Protein AF-A0A4T0VAU0-F1 (afdb_monomer)

Secondary structure (DSSP, 8-state):
---PPPPP--PPP-PPP--SPPP------SHHHHHHHHHHHHTS---SEEEEEEESSSS--EEEEEPPSSHHHHHHHHHHHHHHHHHTT--EEEEEEE--S-HHHHHHHHHHHHHHHHHHHHHT-EEEEEEEE-SSEEEESS-TT--TT-PPEE---TT-HHHHHHHHTTS---SSHHHHHHTTS--HHHHHHHHHHHHHHHHHHHHHHHHHHHHS---------------HHHHHHHHHHHTTSSPPPHHHHHHHHHHH-SSPPPPHHHHHHHH---HHHHHHHHHHHGGGS-GGGHHHHHHHHHHHHHHTT-HHHHHHHHHHHHTT-TT-HHHHHHHHHHHTT--GGGGGGGTT-

Sequence (357 aa):
MAITPGVPEQRPERVPPPAGRPPLRLTARSTEDLLALAPVLLGFWPERSVVMLTFGAPRPFHARLDLPSGGAEASAVGELLLEPARRHGVRGVVLLFYSDSSAAEAGAVEAAWAALRRGARRSGIDVLQALWADGRRYRRLDRVGQPQGEAPVEYDVSSHPFVVQALVEGRLPFRSRDEMVASLASDPAAVAAVAHALADALADALADALADALTDAPAAAVPRRVAVGPDLESVLAWVRRHQGCAPPGPAAVAELLVALGDPPLPPAEVLLGAAGGDAESERWTWAGVLPQVPEAYVPAVATLLGFSAWRAGDGAMAWAAVDRCRALAPDDPGAARLAALLEMAVPPGRCRDQEGR

pLDDT: mean 84.32, std 17.48, range [30.31, 98.25]

Solvent-accessible surface area (backbone atoms only — not comparable to full-atom values): 19725 Å² total; per-residue (Å²): 139,84,84,79,81,79,82,77,84,74,72,80,78,81,76,75,47,63,68,87,72,75,83,88,85,83,82,71,88,52,72,63,42,51,64,31,43,51,26,48,67,63,27,19,45,77,63,52,20,37,37,39,44,46,34,80,24,97,74,59,60,72,49,74,45,70,55,30,96,42,63,72,49,8,43,50,56,25,48,61,59,45,51,34,36,57,75,56,52,36,44,32,33,36,39,40,34,24,36,65,90,47,72,67,44,50,52,20,52,50,34,32,49,54,30,35,54,52,51,29,59,76,67,68,29,42,74,77,44,33,36,39,32,58,86,46,34,34,44,72,70,66,65,81,87,64,68,97,73,74,73,62,45,79,55,81,45,78,82,32,68,65,35,45,52,24,47,78,66,56,45,39,75,30,74,29,64,66,54,50,48,55,59,55,43,73,38,69,69,47,20,53,48,16,53,53,37,31,53,52,52,51,50,50,53,49,52,52,54,49,51,54,57,70,73,55,80,82,93,85,71,79,82,60,81,80,74,47,59,50,40,60,67,54,40,39,51,51,48,58,70,43,46,53,40,66,65,69,52,42,61,57,49,16,55,44,51,62,23,46,40,56,75,84,72,74,61,49,70,59,54,54,61,71,44,68,65,58,36,58,20,44,21,52,37,31,51,46,45,42,16,31,47,53,76,92,48,36,45,65,41,20,34,44,23,16,57,20,18,42,57,51,61,34,58,63,58,17,50,46,19,33,52,60,14,35,74,79,37,74,80,40,66,63,37,53,52,51,49,55,37,59,64,51,62,57,56,67,95,50,60,79,68,61,80,78,114

Mean predicted aligned error: 8.78 Å

Radius of gyration: 24.14 Å; Cα contacts (8 Å, |Δi|>4): 515; chains: 1; bounding box: 57×75×73 Å

Nearest PDB structures (foldseek):
  2dba-assembly1_A  TM=3.938E-01  e=5.330E-01  Homo sapiens
  8j8p-assembly1_C  TM=7.416E-01  e=9.710E+00  Saccharomyces eubayanus

Structure (mmCIF, N/CA/C/O backbone):
data_AF-A0A4T0VAU0-F1
#
_entry.id   AF-A0A4T0VAU0-F1
#
loop_
_atom_site.group_PDB
_atom_site.id
_atom_site.type_symbol
_atom_site.label_atom_id
_atom_site.label_alt_id
_atom_site.label_comp_id
_atom_site.label_asym_id
_atom_site.label_entity_id
_atom_site.label_seq_id
_atom_site.pdbx_PDB_ins_code
_atom_site.Cartn_x
_atom_site.Cartn_y
_atom_site.Cartn_z
_atom_site.occupancy
_atom_site.B_iso_or_equiv
_atom_site.auth_seq_id
_atom_site.auth_comp_id
_atom_site.auth_asym_id
_atom_site.auth_atom_id
_atom_site.pdbx_PDB_model_num
ATOM 1 N N . MET A 1 1 ? 16.902 49.461 1.604 1.00 39.91 1 MET A N 1
ATOM 2 C CA . MET A 1 1 ? 16.319 48.332 0.853 1.00 39.91 1 MET A CA 1
ATOM 3 C C . MET A 1 1 ? 17.339 47.203 0.914 1.00 39.91 1 MET A C 1
ATOM 5 O O . MET A 1 1 ? 18.308 47.236 0.172 1.00 39.91 1 MET A O 1
ATOM 9 N N . ALA A 1 2 ? 17.238 46.339 1.926 1.00 34.16 2 ALA A N 1
ATOM 10 C CA . ALA A 1 2 ? 18.218 45.284 2.188 1.00 34.16 2 ALA A CA 1
ATOM 11 C C . ALA A 1 2 ? 17.743 43.986 1.526 1.00 34.16 2 ALA A C 1
ATOM 13 O O . ALA A 1 2 ? 16.601 43.580 1.727 1.00 34.16 2 ALA A O 1
ATOM 14 N N . ILE A 1 3 ? 18.604 43.390 0.704 1.00 34.81 3 ILE A N 1
ATOM 15 C CA . ILE A 1 3 ? 18.365 42.130 0.000 1.00 34.81 3 ILE A CA 1
ATOM 16 C C . ILE A 1 3 ? 18.781 41.003 0.947 1.00 34.81 3 ILE A C 1
ATOM 18 O O . ILE A 1 3 ? 19.958 40.873 1.278 1.00 34.81 3 ILE A O 1
ATOM 22 N N . THR A 1 4 ? 17.813 40.220 1.414 1.00 34.47 4 THR A N 1
ATOM 23 C CA . THR A 1 4 ? 18.048 39.004 2.202 1.00 34.47 4 THR A CA 1
ATOM 24 C C . THR A 1 4 ? 18.576 37.901 1.275 1.00 34.47 4 THR A C 1
ATOM 26 O O . THR A 1 4 ? 17.947 37.655 0.243 1.00 34.47 4 THR A O 1
ATOM 29 N N . PRO A 1 5 ? 19.697 37.224 1.584 1.00 36.72 5 PRO A N 1
ATOM 30 C CA . PRO A 1 5 ? 20.158 36.094 0.787 1.00 36.72 5 PRO A CA 1
ATOM 31 C C . PRO A 1 5 ? 19.256 34.877 1.037 1.00 36.72 5 PRO A C 1
ATOM 33 O O . PRO A 1 5 ? 18.880 34.591 2.174 1.00 36.72 5 PRO A O 1
ATOM 36 N N . GLY A 1 6 ? 18.879 34.201 -0.050 1.00 31.52 6 GLY A N 1
ATOM 37 C CA . GLY A 1 6 ? 17.994 33.040 -0.042 1.00 31.52 6 GLY A CA 1
ATOM 38 C C . GLY A 1 6 ? 18.565 31.871 0.757 1.00 31.52 6 GLY A C 1
ATOM 39 O O . GLY A 1 6 ? 19.760 31.582 0.705 1.00 31.52 6 GLY A O 1
ATOM 40 N N . VAL A 1 7 ? 17.682 31.201 1.495 1.00 33.59 7 VAL A N 1
ATOM 41 C CA . VAL A 1 7 ? 17.955 29.917 2.144 1.00 33.59 7 VAL A CA 1
ATOM 42 C C . VAL A 1 7 ? 18.247 28.892 1.040 1.00 33.59 7 VAL A C 1
ATOM 44 O O . VAL A 1 7 ? 17.434 28.776 0.122 1.00 33.59 7 VAL A O 1
ATOM 47 N N . PRO A 1 8 ? 19.377 28.167 1.075 1.00 32.16 8 PRO A N 1
ATOM 48 C CA . PRO A 1 8 ? 19.638 27.120 0.097 1.00 32.16 8 PRO A CA 1
ATOM 49 C C . PRO A 1 8 ? 18.600 26.004 0.264 1.00 32.16 8 PRO A C 1
ATOM 51 O O . PRO A 1 8 ? 18.427 25.483 1.367 1.00 32.16 8 PRO A O 1
ATOM 54 N N . GLU A 1 9 ? 17.913 25.644 -0.824 1.00 33.62 9 GLU A N 1
ATOM 55 C CA . GLU A 1 9 ? 17.084 24.438 -0.892 1.00 33.62 9 GLU A CA 1
ATOM 56 C C . GLU A 1 9 ? 17.955 23.231 -0.528 1.00 33.62 9 GLU A C 1
ATOM 58 O O . GLU A 1 9 ? 18.828 22.802 -1.289 1.00 33.62 9 GLU A O 1
ATOM 63 N N . GLN A 1 10 ? 17.755 22.701 0.678 1.00 31.88 10 GLN A N 1
ATOM 64 C CA . GLN A 1 10 ? 18.377 21.456 1.091 1.00 31.88 10 GLN A CA 1
ATOM 65 C C . GLN A 1 10 ? 17.749 20.330 0.276 1.00 31.88 10 GLN A C 1
ATOM 67 O O . GLN A 1 10 ? 16.605 19.932 0.492 1.00 31.88 10 GLN A O 1
ATOM 72 N N . ARG A 1 11 ? 18.517 19.828 -0.690 1.00 30.31 11 ARG A N 1
ATOM 73 C CA . ARG A 1 11 ? 18.244 18.568 -1.377 1.00 30.31 11 ARG A CA 1
ATOM 74 C C . ARG A 1 11 ? 18.082 17.484 -0.297 1.00 30.31 11 ARG A C 1
ATOM 76 O O . ARG A 1 11 ? 18.987 17.378 0.533 1.00 30.31 11 ARG A O 1
ATOM 83 N N . PRO A 1 12 ? 16.978 16.714 -0.265 1.00 35.66 12 PRO A N 1
ATOM 84 C CA . PRO A 1 12 ? 16.748 15.742 0.796 1.00 35.66 12 PRO A CA 1
ATOM 85 C C . PRO A 1 12 ? 17.930 14.773 0.883 1.00 35.66 12 PRO A C 1
ATOM 87 O O . PRO A 1 12 ? 18.367 14.199 -0.120 1.00 35.66 12 PRO A O 1
ATOM 90 N N . GLU A 1 13 ? 18.483 14.662 2.088 1.00 33.97 13 GLU A N 1
ATOM 91 C CA . GLU A 1 13 ? 19.593 13.776 2.411 1.00 33.97 13 GLU A CA 1
ATOM 92 C C . GLU A 1 13 ? 19.177 12.333 2.090 1.00 33.97 13 GLU A C 1
ATOM 94 O O . GLU A 1 13 ? 18.093 11.878 2.463 1.00 33.97 13 GLU A O 1
ATOM 99 N N . ARG A 1 14 ? 19.998 11.633 1.299 1.00 42.16 14 ARG A N 1
ATOM 100 C CA . ARG A 1 14 ? 19.672 10.299 0.783 1.00 42.16 14 ARG A CA 1
ATOM 101 C C . ARG A 1 14 ? 19.641 9.303 1.939 1.00 42.16 14 ARG A C 1
ATOM 103 O O . ARG A 1 14 ? 20.691 8.912 2.441 1.00 42.16 14 ARG A O 1
ATOM 110 N N . VAL A 1 15 ? 18.439 8.873 2.318 1.00 47.91 15 VAL A N 1
ATOM 111 C CA . VAL A 1 15 ? 18.236 7.786 3.280 1.00 47.91 15 VAL A CA 1
ATOM 112 C C . VAL A 1 15 ? 18.828 6.502 2.684 1.00 47.91 15 VAL A C 1
ATOM 114 O O . VAL A 1 15 ? 18.442 6.120 1.573 1.00 47.91 15 VAL A O 1
ATOM 117 N N . PRO A 1 16 ? 19.790 5.848 3.358 1.00 42.44 16 PRO A N 1
ATOM 118 C CA . PRO A 1 16 ? 20.328 4.584 2.888 1.00 42.44 16 PRO A CA 1
ATOM 119 C C . PRO A 1 16 ? 19.232 3.504 2.920 1.00 42.44 16 PRO A C 1
ATOM 121 O O . PRO A 1 16 ? 18.357 3.527 3.789 1.00 42.44 16 PRO A O 1
ATOM 124 N N . PRO A 1 17 ? 19.269 2.551 1.982 1.00 48.94 17 PRO A N 1
ATOM 125 C CA . PRO A 1 17 ? 18.294 1.470 1.899 1.00 48.94 17 PRO A CA 1
ATOM 126 C C . PRO A 1 17 ? 18.299 0.599 3.166 1.00 48.94 17 PRO A C 1
ATOM 128 O O . PRO A 1 17 ? 19.341 0.414 3.806 1.00 48.94 17 PRO A O 1
ATOM 131 N N . PRO A 1 18 ? 17.148 0.013 3.525 1.00 55.88 18 PRO A N 1
ATOM 132 C CA . PRO A 1 18 ? 17.042 -0.856 4.684 1.00 55.88 18 PRO A CA 1
ATOM 133 C C . PRO A 1 18 ? 17.646 -2.239 4.413 1.00 55.88 18 PRO A C 1
ATOM 135 O O . PRO A 1 18 ? 17.016 -3.091 3.795 1.00 55.88 18 PRO A O 1
ATOM 138 N N . ALA A 1 19 ? 18.861 -2.495 4.900 1.00 49.62 19 ALA A N 1
ATOM 139 C CA . ALA A 1 19 ? 19.410 -3.849 4.922 1.00 49.62 19 ALA A CA 1
ATOM 140 C C . ALA A 1 19 ? 18.791 -4.662 6.076 1.00 49.62 19 ALA A C 1
ATOM 142 O O . ALA A 1 19 ? 18.905 -4.269 7.238 1.00 49.62 19 ALA A O 1
ATOM 143 N N . GLY A 1 20 ? 18.157 -5.797 5.751 1.00 55.47 20 GLY A N 1
ATOM 144 C CA . GLY A 1 20 ? 17.843 -6.901 6.670 1.00 55.47 20 GLY A CA 1
ATOM 145 C C . GLY A 1 20 ? 17.223 -6.505 8.012 1.00 55.47 20 GLY A C 1
ATOM 146 O O . GLY A 1 20 ? 17.730 -6.903 9.064 1.00 55.47 20 GLY A O 1
ATOM 147 N N . ARG A 1 21 ? 16.148 -5.709 8.005 1.00 62.16 21 ARG A N 1
ATOM 148 C CA . ARG A 1 21 ? 15.537 -5.265 9.259 1.00 62.16 21 ARG A CA 1
ATOM 149 C C . ARG A 1 21 ? 14.837 -6.416 9.971 1.00 62.16 21 ARG A C 1
ATOM 151 O O . ARG A 1 21 ? 14.106 -7.181 9.340 1.00 62.16 21 ARG A O 1
ATOM 158 N N . PRO A 1 22 ? 14.980 -6.525 11.303 1.00 62.66 22 PRO A N 1
ATOM 159 C CA . PRO A 1 22 ? 14.179 -7.471 12.051 1.00 62.66 22 PRO A CA 1
ATOM 160 C C . PRO A 1 22 ? 12.687 -7.152 11.854 1.00 62.66 22 PRO A C 1
ATOM 162 O O . PRO A 1 22 ? 12.311 -5.982 11.691 1.00 62.66 22 PRO A O 1
ATOM 165 N N . PRO A 1 23 ? 11.820 -8.180 11.872 1.00 67.06 23 PRO A N 1
ATOM 166 C CA . PRO A 1 23 ? 10.387 -7.978 11.760 1.00 67.06 23 PRO A CA 1
ATOM 167 C C . PRO A 1 23 ? 9.910 -7.063 12.886 1.00 67.06 23 PRO A C 1
ATOM 169 O O . PRO A 1 23 ? 10.221 -7.287 14.060 1.00 67.06 23 PRO A O 1
ATOM 172 N N . LEU A 1 24 ? 9.144 -6.040 12.516 1.00 75.31 24 LEU A N 1
ATOM 173 C CA . LEU A 1 24 ? 8.599 -5.065 13.447 1.00 75.31 24 LEU A CA 1
ATOM 174 C C . LEU A 1 24 ? 7.672 -5.772 14.449 1.00 75.31 24 LEU A C 1
ATOM 176 O O . LEU A 1 24 ? 6.636 -6.325 14.081 1.00 75.31 24 LEU A O 1
ATOM 180 N N . ARG A 1 25 ? 8.055 -5.765 15.729 1.00 82.25 25 ARG A N 1
ATOM 181 C CA . ARG A 1 25 ? 7.245 -6.299 16.831 1.00 82.25 25 ARG A CA 1
ATOM 182 C C . ARG A 1 25 ? 6.863 -5.169 17.772 1.00 82.25 25 ARG A C 1
ATOM 184 O O . ARG A 1 25 ? 7.690 -4.699 18.544 1.00 82.25 25 ARG A O 1
ATOM 191 N N . LEU A 1 26 ? 5.596 -4.777 17.724 1.00 87.00 26 LEU A N 1
ATOM 192 C CA . LEU A 1 26 ? 5.022 -3.741 18.580 1.00 87.00 26 LEU A CA 1
ATOM 193 C C . LEU A 1 26 ? 4.002 -4.370 19.529 1.00 87.00 26 LEU A C 1
ATOM 195 O O . LEU A 1 26 ? 3.272 -5.285 19.155 1.00 87.00 26 LEU A O 1
ATOM 199 N N . THR A 1 27 ? 3.972 -3.910 20.779 1.00 90.56 27 THR A N 1
ATOM 200 C CA . THR A 1 27 ? 3.012 -4.375 21.791 1.00 90.56 27 THR A CA 1
ATOM 201 C C . THR A 1 27 ? 2.247 -3.180 22.330 1.00 90.56 27 THR A C 1
ATOM 203 O O . THR A 1 27 ? 2.779 -2.444 23.154 1.00 90.56 27 THR A O 1
ATOM 206 N N . ALA A 1 28 ? 1.006 -3.009 21.880 1.00 91.69 28 ALA A N 1
ATOM 207 C CA . ALA A 1 28 ? 0.126 -1.960 22.377 1.00 91.69 28 ALA A CA 1
ATOM 208 C C . ALA A 1 28 ? -0.505 -2.351 23.723 1.00 91.69 28 ALA A C 1
ATOM 210 O O . ALA A 1 28 ? -0.990 -3.472 23.891 1.00 91.69 28 ALA A O 1
ATOM 211 N N . ARG A 1 29 ? -0.481 -1.427 24.685 1.00 92.69 29 ARG A N 1
ATOM 212 C CA . ARG A 1 29 ? -1.021 -1.563 26.047 1.00 92.69 29 ARG A CA 1
ATOM 213 C C . ARG A 1 29 ? -1.939 -0.401 26.440 1.00 92.69 29 ARG A C 1
ATOM 215 O O . ARG A 1 29 ? -2.653 -0.521 27.433 1.00 92.69 29 ARG A O 1
ATOM 222 N N . SER A 1 30 ? -1.929 0.693 25.685 1.00 93.75 30 SER A N 1
ATOM 223 C CA . SER A 1 30 ? -2.763 1.882 25.882 1.00 93.75 30 SER A CA 1
ATOM 224 C C . SER A 1 30 ? -3.546 2.261 24.616 1.00 93.75 30 SER A C 1
ATOM 226 O O . SER A 1 30 ? -3.363 1.680 23.544 1.00 93.75 30 SER A O 1
ATOM 228 N N . THR A 1 31 ? -4.436 3.248 24.740 1.00 94.44 31 THR A N 1
ATOM 229 C CA . THR A 1 31 ? -5.165 3.818 23.596 1.00 94.44 31 THR A CA 1
ATOM 230 C C . THR A 1 31 ? -4.206 4.564 22.666 1.00 94.44 31 THR A C 1
ATOM 232 O O . THR A 1 31 ? -4.285 4.442 21.447 1.00 94.44 31 THR A O 1
ATOM 235 N N . GLU A 1 32 ? -3.264 5.297 23.249 1.00 95.00 32 GLU A N 1
ATOM 236 C CA . GLU A 1 32 ? -2.228 6.059 22.565 1.00 95.00 32 GLU A CA 1
ATOM 237 C C . GLU A 1 32 ? -1.276 5.133 21.799 1.00 95.00 32 GLU A C 1
ATOM 239 O O . GLU A 1 32 ? -0.924 5.444 20.663 1.00 95.00 32 GLU A O 1
ATOM 244 N N . ASP A 1 33 ? -0.957 3.951 22.343 1.00 96.00 33 ASP A N 1
ATOM 245 C CA . ASP A 1 33 ? -0.192 2.927 21.626 1.00 96.00 33 ASP A CA 1
ATOM 246 C C . ASP A 1 33 ? -0.913 2.491 20.341 1.00 96.00 33 ASP A C 1
ATOM 248 O O . ASP A 1 33 ? -0.269 2.304 19.312 1.00 96.00 33 ASP A O 1
ATOM 252 N N . LEU A 1 34 ? -2.243 2.322 20.377 1.00 95.75 34 LEU A N 1
ATOM 253 C CA . LEU A 1 34 ? -3.040 1.939 19.202 1.00 95.75 34 LEU A CA 1
ATOM 254 C C . LEU A 1 34 ? -3.074 3.059 18.155 1.00 95.75 34 LEU A C 1
ATOM 256 O O . LEU A 1 34 ? -2.942 2.784 16.961 1.00 95.75 34 LEU A O 1
ATOM 260 N N . LEU A 1 35 ? -3.211 4.313 18.598 1.00 96.25 35 LEU A N 1
ATOM 261 C CA . LEU A 1 35 ? -3.167 5.489 17.724 1.00 96.25 35 LEU A CA 1
ATOM 262 C C . LEU A 1 35 ? -1.780 5.683 17.095 1.00 96.25 35 LEU A C 1
ATOM 264 O O . LEU A 1 35 ? -1.699 6.072 15.933 1.00 96.25 35 LEU A O 1
ATOM 268 N N . ALA A 1 36 ? -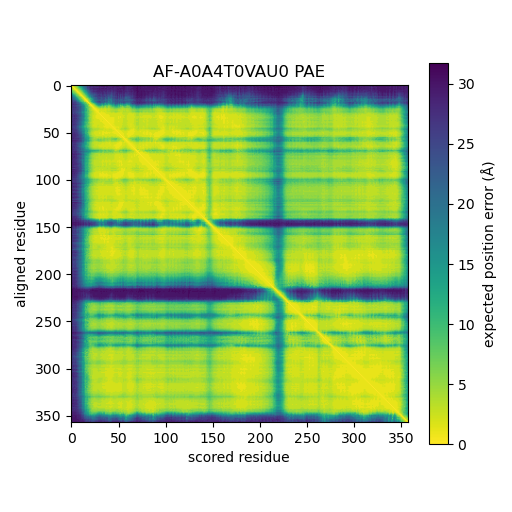0.707 5.378 17.830 1.00 96.00 36 ALA A N 1
ATOM 269 C CA . ALA A 1 36 ? 0.671 5.405 17.344 1.00 96.00 36 ALA A CA 1
ATOM 270 C C . ALA A 1 36 ? 1.001 4.219 16.423 1.00 96.00 36 ALA A C 1
ATOM 272 O O . ALA A 1 36 ? 1.827 4.341 15.523 1.00 96.00 36 ALA A O 1
ATOM 273 N N . LEU A 1 37 ? 0.365 3.066 16.637 1.00 94.81 37 LEU A N 1
ATOM 274 C CA . LEU A 1 37 ? 0.591 1.847 15.863 1.00 94.81 37 LEU A CA 1
ATOM 275 C C . LEU A 1 37 ? 0.082 1.973 14.420 1.00 94.81 37 LEU A C 1
ATOM 277 O O . LEU A 1 37 ? 0.737 1.489 13.500 1.00 94.81 37 LEU A O 1
ATOM 281 N N . ALA A 1 38 ? -1.061 2.630 14.210 1.00 93.88 38 ALA A N 1
ATOM 282 C CA . ALA A 1 38 ? -1.674 2.771 12.889 1.00 93.88 38 ALA A CA 1
ATOM 283 C C . ALA A 1 38 ? -0.756 3.403 11.824 1.00 93.88 38 ALA A C 1
ATOM 285 O O . ALA A 1 38 ? -0.548 2.751 10.800 1.00 93.88 38 ALA A O 1
ATOM 286 N N . PRO A 1 39 ? -0.164 4.601 12.023 1.00 94.44 39 PRO A N 1
ATOM 287 C CA . PRO A 1 39 ? 0.710 5.189 11.011 1.00 94.44 39 PRO A CA 1
ATOM 288 C C . PRO A 1 39 ? 1.947 4.329 10.748 1.00 94.44 39 PRO A C 1
ATOM 290 O O . PRO A 1 39 ? 2.357 4.167 9.604 1.00 94.44 39 PRO A O 1
ATOM 293 N N . VAL A 1 40 ? 2.503 3.702 11.789 1.00 93.44 40 VAL A N 1
ATOM 294 C CA . VAL A 1 40 ? 3.686 2.841 11.665 1.00 93.44 40 VAL A CA 1
ATOM 295 C C . VAL A 1 40 ? 3.408 1.599 10.814 1.00 93.44 40 VAL A C 1
ATOM 297 O O . VAL A 1 40 ? 4.265 1.193 10.035 1.00 93.44 40 VAL A O 1
ATOM 300 N N . LEU A 1 41 ? 2.223 0.996 10.943 1.00 90.88 41 LEU A N 1
ATOM 301 C CA . LEU A 1 41 ? 1.829 -0.159 10.131 1.00 90.88 41 LEU A CA 1
ATOM 302 C C . LEU A 1 41 ? 1.484 0.216 8.685 1.00 90.88 41 LEU A C 1
ATOM 304 O O . LEU A 1 41 ? 1.649 -0.615 7.797 1.00 90.88 41 LEU A O 1
ATOM 308 N N . LEU A 1 42 ? 0.980 1.431 8.456 1.00 91.69 42 LEU A N 1
ATOM 309 C CA . LEU A 1 42 ? 0.579 1.908 7.129 1.00 91.69 42 LEU A CA 1
ATOM 310 C C . LEU A 1 42 ? 1.728 2.542 6.337 1.00 91.69 42 LEU A C 1
ATOM 312 O O . LEU A 1 42 ? 1.659 2.591 5.115 1.00 91.69 42 LEU A O 1
ATOM 316 N N . GLY A 1 43 ? 2.756 3.048 7.020 1.00 92.62 43 GLY A N 1
ATOM 317 C CA . GLY A 1 43 ? 3.855 3.802 6.412 1.00 92.62 43 GLY A CA 1
ATOM 318 C C . GLY A 1 43 ? 3.532 5.269 6.104 1.00 92.62 43 GLY A C 1
ATOM 319 O O . GLY A 1 43 ? 4.361 5.971 5.524 1.00 92.62 43 GLY A O 1
ATOM 320 N N . PHE A 1 44 ? 2.358 5.749 6.520 1.00 94.94 44 PHE A N 1
ATOM 321 C CA . PHE A 1 44 ? 1.916 7.144 6.435 1.00 94.94 44 PHE A CA 1
ATOM 322 C C . PHE A 1 44 ? 0.861 7.450 7.497 1.00 94.94 44 PHE A C 1
ATOM 324 O O . PHE A 1 44 ? 0.294 6.539 8.106 1.00 94.94 44 PHE A O 1
ATOM 331 N N . TRP A 1 45 ? 0.544 8.729 7.699 1.00 94.69 45 TRP A N 1
ATOM 332 C CA . TRP A 1 45 ? -0.502 9.130 8.634 1.00 94.69 45 TRP A CA 1
ATOM 333 C C . TRP A 1 45 ? -1.895 8.926 8.021 1.00 94.69 45 TRP A C 1
ATOM 335 O O . TRP A 1 45 ? -2.171 9.450 6.940 1.00 94.69 45 TRP A O 1
ATOM 345 N N . PRO A 1 46 ? -2.775 8.129 8.657 1.00 94.44 46 PRO A N 1
ATOM 346 C CA . PRO A 1 46 ? -4.103 7.873 8.125 1.00 94.44 46 PRO A CA 1
ATOM 347 C C . PRO A 1 46 ? -4.989 9.114 8.232 1.00 94.44 46 PRO A C 1
ATOM 349 O O . PRO A 1 46 ? -5.142 9.709 9.295 1.00 94.44 46 PRO A O 1
ATOM 352 N N . GLU A 1 47 ? -5.644 9.437 7.124 1.00 93.19 47 GLU A N 1
ATOM 353 C CA . GLU A 1 47 ? -6.648 10.492 7.021 1.00 93.19 47 GLU A CA 1
ATOM 354 C C . GLU A 1 47 ? -7.914 9.910 6.387 1.00 93.19 47 GLU A C 1
ATOM 356 O O . GLU A 1 47 ? -7.835 8.929 5.632 1.00 93.19 47 GLU A O 1
ATOM 361 N N . ARG A 1 48 ? -9.077 10.472 6.748 1.00 94.81 48 ARG A N 1
ATOM 362 C CA . ARG A 1 48 ? -10.415 10.106 6.240 1.00 94.81 48 ARG A CA 1
ATOM 363 C C . ARG A 1 48 ? -10.603 8.599 6.020 1.00 94.81 48 ARG A C 1
ATOM 365 O O . ARG A 1 48 ? -10.974 8.148 4.938 1.00 94.81 48 ARG A O 1
ATOM 372 N N . SER A 1 49 ? -10.301 7.798 7.038 1.00 96.81 49 SER A N 1
ATOM 373 C CA . SER A 1 49 ? -10.249 6.340 6.902 1.00 96.81 49 SER A CA 1
ATOM 374 C C . SER A 1 49 ? -10.706 5.575 8.131 1.00 96.81 49 SER A C 1
ATOM 376 O O . SER A 1 49 ? -10.717 6.084 9.250 1.00 96.81 49 SER A O 1
ATOM 378 N N . VAL A 1 50 ? -11.057 4.312 7.909 1.00 97.56 50 VAL A N 1
ATOM 379 C CA . VAL A 1 50 ? -11.144 3.291 8.946 1.00 97.56 50 VAL A CA 1
ATOM 380 C C . VAL A 1 50 ? -9.936 2.364 8.842 1.00 97.56 50 VAL A C 1
ATOM 382 O O . VAL A 1 50 ? -9.666 1.782 7.792 1.00 97.56 50 VAL A O 1
ATOM 385 N N . VAL A 1 51 ? -9.209 2.215 9.945 1.00 97.88 51 VAL A N 1
ATOM 386 C CA . VAL A 1 51 ? -8.103 1.270 10.104 1.00 97.88 51 VAL A CA 1
ATOM 387 C C . VAL A 1 51 ? -8.559 0.146 11.028 1.00 97.88 51 VAL A C 1
ATOM 389 O O . VAL A 1 51 ? -8.999 0.387 12.152 1.00 97.88 51 VAL A O 1
ATOM 392 N N . MET A 1 52 ? -8.454 -1.091 10.554 1.00 97.69 52 MET A N 1
ATOM 393 C CA . MET A 1 52 ? -8.746 -2.300 11.311 1.00 97.69 52 MET A CA 1
ATOM 394 C C . MET A 1 52 ? -7.447 -3.018 11.665 1.00 97.69 52 MET A C 1
ATOM 396 O O . MET A 1 52 ? -6.709 -3.480 10.792 1.00 97.69 52 MET A O 1
ATOM 400 N N . LEU A 1 53 ? -7.208 -3.176 12.963 1.00 96.06 53 LEU A N 1
ATOM 401 C CA . LEU A 1 53 ? -6.126 -3.996 13.486 1.00 96.06 53 LEU A CA 1
ATOM 402 C C . LEU A 1 53 ? -6.692 -5.344 13.931 1.00 96.06 53 LEU A C 1
ATOM 404 O O . LEU A 1 53 ? -7.601 -5.367 14.759 1.00 96.06 53 LEU A O 1
ATOM 408 N N . THR A 1 54 ? -6.186 -6.459 13.395 1.00 95.12 54 THR A N 1
ATOM 409 C CA . THR A 1 54 ? -6.682 -7.798 13.746 1.00 95.12 54 THR A CA 1
ATOM 410 C C . THR A 1 54 ? -5.779 -8.501 14.753 1.00 95.12 54 THR A C 1
ATOM 412 O O . THR A 1 54 ? -4.557 -8.345 14.746 1.00 95.12 54 THR A O 1
ATOM 415 N N . PHE A 1 55 ? -6.394 -9.304 15.621 1.00 92.94 55 PHE A N 1
ATOM 416 C CA . PHE A 1 55 ? -5.727 -10.024 16.698 1.00 92.94 55 PHE A CA 1
ATOM 417 C C . PHE A 1 55 ? -6.271 -11.448 16.846 1.00 92.94 55 PHE A C 1
ATOM 419 O O . PHE A 1 55 ? -7.422 -11.760 16.530 1.00 92.94 55 PHE A O 1
ATOM 426 N N . GLY A 1 56 ? -5.428 -12.332 17.381 1.00 89.00 56 GLY A N 1
ATOM 427 C CA . GLY A 1 56 ? -5.810 -13.706 17.712 1.00 89.00 56 GLY A CA 1
ATOM 428 C C . GLY A 1 56 ? -5.869 -14.677 16.530 1.00 89.00 56 GLY A C 1
ATOM 429 O O . GLY A 1 56 ? -6.196 -15.837 16.758 1.00 89.00 56 GLY A O 1
ATOM 430 N N . ALA A 1 57 ? -5.519 -14.236 15.318 1.00 87.75 57 ALA A N 1
ATOM 431 C CA . ALA A 1 57 ? -5.284 -15.110 14.171 1.00 87.75 57 ALA A CA 1
ATOM 432 C C . ALA A 1 57 ? -3.823 -15.614 14.150 1.00 87.75 57 ALA A C 1
ATOM 434 O O . ALA A 1 57 ? -2.928 -14.889 14.594 1.00 87.75 57 ALA A O 1
ATOM 435 N N . PRO A 1 58 ? -3.535 -16.807 13.585 1.00 80.94 58 PRO A N 1
ATOM 436 C CA . PRO A 1 58 ? -2.164 -17.312 13.430 1.00 80.94 58 PRO A CA 1
ATOM 437 C C . PRO A 1 58 ? -1.249 -16.385 12.618 1.00 80.94 58 PRO A C 1
ATOM 439 O O . PRO A 1 58 ? -0.038 -16.364 12.822 1.00 80.94 58 PRO A O 1
ATOM 442 N N . ARG A 1 59 ? -1.834 -15.637 11.676 1.00 78.44 59 ARG A N 1
ATOM 443 C CA . ARG A 1 59 ? -1.179 -14.587 10.894 1.00 78.44 59 ARG A CA 1
ATOM 444 C C . ARG A 1 59 ? -2.137 -13.394 10.837 1.00 78.44 59 ARG A C 1
ATOM 446 O O . ARG A 1 59 ? -3.057 -13.429 10.022 1.00 78.44 59 ARG A O 1
ATOM 453 N N . PRO A 1 60 ? -2.006 -12.407 11.739 1.00 82.56 60 PRO A N 1
ATOM 454 C CA . PRO A 1 60 ? -2.858 -11.229 11.700 1.00 82.56 60 PRO A CA 1
ATOM 455 C C . PRO A 1 60 ? -2.571 -10.424 10.431 1.00 82.56 60 PRO A C 1
ATOM 457 O O . PRO A 1 60 ? -1.446 -10.411 9.931 1.00 82.56 60 PRO A O 1
ATOM 460 N N . PHE A 1 61 ? -3.596 -9.747 9.930 1.00 89.75 61 PHE A N 1
ATOM 461 C CA . PHE A 1 61 ? -3.466 -8.728 8.895 1.00 89.75 61 PHE A CA 1
ATOM 462 C C . PHE A 1 61 ? -4.041 -7.405 9.402 1.00 89.75 61 PHE A C 1
ATOM 464 O O . PHE A 1 61 ? -4.853 -7.367 10.329 1.00 89.75 61 PHE A O 1
ATOM 471 N N . HIS A 1 62 ? -3.628 -6.304 8.800 1.00 93.00 62 HIS A N 1
ATOM 472 C CA . HIS A 1 62 ? -4.155 -4.984 9.116 1.00 93.00 62 HIS A CA 1
ATOM 473 C C . HIS A 1 62 ? -4.698 -4.379 7.831 1.00 93.00 62 HIS A C 1
ATOM 475 O O . HIS A 1 62 ? -4.149 -4.616 6.757 1.00 93.00 62 HIS A O 1
ATOM 481 N N . ALA A 1 63 ? -5.809 -3.662 7.934 1.00 93.50 63 ALA A N 1
ATOM 482 C CA . ALA A 1 63 ? -6.498 -3.125 6.773 1.00 93.50 63 ALA A CA 1
ATOM 483 C C . ALA A 1 63 ? -6.837 -1.658 6.994 1.00 93.50 63 ALA A C 1
ATOM 485 O O . ALA A 1 63 ? -7.140 -1.243 8.111 1.00 93.50 63 ALA A O 1
ATOM 486 N N . ARG A 1 64 ? -6.812 -0.887 5.911 1.00 95.31 64 ARG A N 1
ATOM 487 C CA . ARG A 1 64 ? -7.256 0.501 5.872 1.00 95.31 64 ARG A CA 1
ATOM 488 C C . ARG A 1 64 ? -8.177 0.668 4.679 1.00 95.31 64 ARG A C 1
ATOM 490 O O . ARG A 1 64 ? -7.800 0.297 3.573 1.00 95.31 64 ARG A O 1
ATOM 497 N N . LEU A 1 65 ? -9.338 1.268 4.903 1.00 94.88 65 LEU A N 1
ATOM 498 C CA . LEU A 1 65 ? -10.267 1.690 3.856 1.00 94.88 65 LEU A CA 1
ATOM 499 C C . LEU A 1 65 ? -10.655 3.149 4.073 1.00 94.88 65 LEU A C 1
ATOM 501 O O . LEU A 1 65 ? -10.585 3.650 5.196 1.00 94.88 65 LEU A O 1
ATOM 505 N N . ASP A 1 66 ? -11.052 3.827 3.003 1.00 95.06 66 ASP A N 1
ATOM 506 C CA . ASP A 1 66 ? -11.642 5.161 3.095 1.00 95.06 66 ASP A CA 1
ATOM 507 C C . ASP A 1 66 ? -12.946 5.127 3.900 1.00 95.06 66 ASP A C 1
ATOM 509 O O . ASP A 1 66 ? -13.631 4.101 3.985 1.00 95.06 66 ASP A O 1
ATOM 513 N N . LEU A 1 67 ? -13.277 6.253 4.534 1.00 94.62 67 LEU A N 1
ATOM 514 C CA . LEU A 1 67 ? -14.580 6.395 5.172 1.00 94.62 67 LEU A CA 1
ATOM 515 C C . LEU A 1 67 ? -15.683 6.429 4.107 1.00 94.62 67 LEU A C 1
ATOM 517 O O . LEU A 1 67 ? -15.542 7.128 3.105 1.00 94.62 67 LEU A O 1
ATOM 521 N N . PRO A 1 68 ? -16.796 5.712 4.332 1.00 93.94 68 PRO A N 1
ATOM 522 C CA . PRO A 1 68 ? -17.889 5.662 3.378 1.00 93.94 68 PRO A CA 1
ATOM 523 C C . PRO A 1 68 ? -18.610 7.010 3.299 1.00 93.94 68 PRO A C 1
ATOM 525 O O . PRO A 1 68 ? -18.852 7.657 4.315 1.00 93.94 68 PRO A O 1
ATOM 528 N N . SER A 1 69 ? -19.076 7.377 2.112 1.00 88.50 69 SER A N 1
ATOM 529 C CA . SER A 1 69 ? -19.890 8.576 1.885 1.00 88.50 69 SER A CA 1
ATOM 530 C C . SER A 1 69 ? -21.355 8.395 2.317 1.00 88.50 69 SER A C 1
ATOM 532 O O . SER A 1 69 ? -22.117 9.359 2.366 1.00 88.50 69 SER A O 1
ATOM 534 N N . GLY A 1 70 ? -21.786 7.163 2.628 1.00 87.19 70 GLY A N 1
ATOM 535 C CA . GLY A 1 70 ? -23.155 6.865 3.057 1.00 87.19 70 GLY A CA 1
ATOM 536 C C . GLY A 1 70 ? -23.383 5.431 3.549 1.00 87.19 70 GLY A C 1
ATOM 537 O O . GLY A 1 70 ? -22.485 4.594 3.566 1.00 87.19 70 GLY A O 1
ATOM 538 N N . GLY A 1 71 ? -24.619 5.118 3.957 1.00 84.19 71 GLY A N 1
ATOM 539 C CA . GLY A 1 71 ? -24.944 3.860 4.652 1.00 84.19 71 GLY A CA 1
ATOM 540 C C . GLY A 1 71 ? -24.803 2.568 3.828 1.00 84.19 71 GLY A C 1
ATOM 541 O O . GLY A 1 71 ? -24.437 1.527 4.381 1.00 84.19 71 GLY A O 1
ATOM 542 N N . ALA A 1 72 ? -25.077 2.613 2.519 1.00 88.06 72 ALA A N 1
ATOM 543 C CA . ALA A 1 72 ? -24.895 1.456 1.635 1.00 88.06 72 ALA A CA 1
ATOM 544 C C . ALA A 1 72 ? -23.405 1.109 1.489 1.00 88.06 72 ALA A C 1
ATOM 546 O O . ALA A 1 72 ? -23.004 -0.031 1.717 1.00 88.06 72 ALA A O 1
ATOM 547 N N . GLU A 1 73 ? -22.583 2.124 1.223 1.00 93.38 73 GLU A N 1
ATOM 548 C CA . GLU A 1 73 ? -21.126 2.006 1.164 1.00 93.38 73 GLU A CA 1
ATOM 549 C C . GLU A 1 73 ? -20.542 1.568 2.512 1.00 93.38 73 GLU A C 1
ATOM 551 O O . GLU A 1 73 ? -19.696 0.684 2.555 1.00 93.38 73 GLU A O 1
ATOM 556 N N . ALA A 1 74 ? -21.068 2.072 3.633 1.00 93.94 74 ALA A N 1
ATOM 557 C CA . ALA A 1 74 ? -20.650 1.638 4.965 1.00 93.94 74 ALA A CA 1
ATOM 558 C C . ALA A 1 74 ? -20.855 0.134 5.199 1.00 93.94 74 ALA A C 1
ATOM 560 O O . ALA A 1 74 ? -20.048 -0.513 5.868 1.00 93.94 74 ALA A O 1
ATOM 561 N N . SER A 1 75 ? -21.927 -0.436 4.643 1.00 93.44 75 SER A N 1
ATOM 562 C CA . SER A 1 75 ? -22.170 -1.878 4.718 1.00 93.44 75 SER A CA 1
ATOM 563 C C . SER A 1 75 ? -21.166 -2.657 3.866 1.00 93.44 75 SER A C 1
ATOM 565 O O . SER A 1 75 ? -20.655 -3.673 4.331 1.00 93.44 75 SER A O 1
ATOM 567 N N . ALA A 1 76 ? -20.826 -2.154 2.675 1.00 93.50 76 ALA A N 1
ATOM 568 C CA . ALA A 1 76 ? -19.794 -2.740 1.821 1.00 93.50 76 ALA A CA 1
ATOM 569 C C . ALA A 1 76 ? -18.401 -2.680 2.472 1.00 93.50 76 ALA A C 1
ATOM 571 O O . ALA A 1 76 ? -17.736 -3.706 2.559 1.00 93.50 76 ALA A O 1
ATOM 572 N N . VAL A 1 77 ? -18.002 -1.526 3.023 1.00 93.06 77 VAL A N 1
ATOM 573 C CA . VAL A 1 77 ? -16.765 -1.351 3.813 1.00 93.06 77 VAL A CA 1
ATOM 574 C C . VAL A 1 77 ? -16.714 -2.350 4.971 1.00 93.06 77 VAL A C 1
ATOM 576 O O . VAL A 1 77 ? -15.687 -2.984 5.209 1.00 93.06 77 VAL A O 1
ATOM 579 N N . GLY A 1 78 ? -17.836 -2.532 5.675 1.00 94.19 78 GLY A N 1
ATOM 580 C CA . GLY A 1 78 ? -17.951 -3.513 6.749 1.00 94.19 78 GLY A CA 1
ATOM 581 C C . GLY A 1 78 ? -17.682 -4.945 6.284 1.00 94.19 78 GLY A C 1
ATOM 582 O O . GLY A 1 78 ? -16.893 -5.649 6.911 1.00 94.19 78 GLY A O 1
ATOM 583 N N . GLU A 1 79 ? -18.306 -5.380 5.189 1.00 94.44 79 GLU A N 1
ATOM 584 C CA . GLU A 1 79 ? -18.107 -6.733 4.657 1.00 94.44 79 GLU A CA 1
ATOM 585 C C . GLU A 1 79 ? -16.700 -6.925 4.059 1.00 94.44 79 GLU A C 1
ATOM 587 O O . GLU A 1 79 ? -16.090 -7.960 4.318 1.00 94.44 79 GLU A O 1
ATOM 592 N N . LEU A 1 80 ? -16.136 -5.922 3.370 1.00 93.44 80 LEU A N 1
ATOM 593 C CA . LEU A 1 80 ? -14.761 -5.953 2.843 1.00 93.44 80 LEU A CA 1
ATOM 594 C C . LEU A 1 80 ? -13.713 -6.155 3.946 1.00 93.44 80 LEU A C 1
ATOM 596 O O . LEU A 1 80 ? -12.735 -6.869 3.749 1.00 93.44 80 LEU A O 1
ATOM 600 N N . LEU A 1 81 ? -13.915 -5.557 5.123 1.00 95.25 81 LEU A N 1
ATOM 601 C CA . LEU A 1 81 ? -13.013 -5.740 6.264 1.00 95.25 81 LEU A CA 1
ATOM 602 C C . LEU A 1 81 ? -13.252 -7.074 6.984 1.00 95.25 81 LEU A C 1
ATOM 604 O O . LEU A 1 81 ? -12.304 -7.751 7.385 1.00 95.25 81 LEU A O 1
ATOM 608 N N . LEU A 1 82 ? -14.513 -7.463 7.173 1.00 96.06 82 LEU A N 1
ATOM 609 C CA . LEU A 1 82 ? -14.866 -8.593 8.034 1.00 96.06 82 LEU A CA 1
ATOM 610 C C . LEU A 1 82 ? -14.857 -9.950 7.322 1.00 96.06 82 LEU A C 1
ATOM 612 O O . LEU A 1 82 ? -14.699 -10.973 7.989 1.00 96.06 82 LEU A O 1
ATOM 616 N N . GLU A 1 83 ? -15.017 -10.007 5.999 1.00 95.19 83 GLU A N 1
ATOM 617 C CA . GLU A 1 83 ? -14.918 -11.262 5.240 1.00 95.19 83 GLU A CA 1
ATOM 618 C C . GLU A 1 83 ? -13.523 -11.903 5.355 1.00 95.19 83 GLU A C 1
ATOM 620 O O . GLU A 1 83 ? -13.439 -13.048 5.817 1.00 95.19 83 GLU A O 1
ATOM 625 N N . PRO A 1 84 ? -12.407 -11.192 5.097 1.00 93.50 84 PRO A N 1
ATOM 626 C CA . PRO A 1 84 ? -11.084 -11.767 5.319 1.00 93.50 84 PRO A CA 1
ATOM 627 C C . PRO A 1 84 ? -10.838 -12.087 6.801 1.00 93.50 84 PRO A C 1
ATOM 629 O O . PRO A 1 84 ? -10.241 -13.115 7.123 1.00 93.50 84 PRO A O 1
ATOM 632 N N . ALA A 1 85 ? -11.350 -11.267 7.726 1.00 94.31 85 ALA A N 1
ATOM 633 C CA . ALA A 1 85 ? -11.209 -11.510 9.163 1.00 94.31 85 ALA A CA 1
ATOM 634 C C . ALA A 1 85 ? -11.840 -12.849 9.588 1.00 94.31 85 ALA A C 1
ATOM 636 O O . ALA A 1 85 ? -11.204 -13.633 10.298 1.00 94.31 85 ALA A O 1
ATOM 637 N N . ARG A 1 86 ? -13.045 -13.156 9.088 1.00 94.31 86 ARG A N 1
ATOM 638 C CA . ARG A 1 86 ? -13.709 -14.456 9.276 1.00 94.31 86 ARG A CA 1
ATOM 639 C C . ARG A 1 86 ? -12.889 -15.594 8.686 1.00 94.31 86 ARG A C 1
ATOM 641 O O . ARG A 1 86 ? -12.615 -16.576 9.374 1.00 94.31 86 ARG A O 1
ATOM 648 N N . ARG A 1 87 ? -12.469 -15.448 7.427 1.00 92.06 87 ARG A N 1
ATOM 649 C CA . ARG A 1 87 ? -11.714 -16.473 6.694 1.00 92.06 87 ARG A CA 1
ATOM 650 C C . ARG A 1 87 ? -10.425 -16.874 7.410 1.00 92.06 87 ARG A C 1
ATOM 652 O O . ARG A 1 87 ? -10.068 -18.050 7.415 1.00 92.06 87 ARG A O 1
ATOM 659 N N . HIS A 1 88 ? -9.739 -15.907 8.016 1.00 91.50 88 HIS A N 1
ATOM 660 C CA . HIS A 1 88 ? -8.469 -16.125 8.714 1.00 91.50 88 HIS A CA 1
ATOM 661 C C . HIS A 1 88 ? -8.626 -16.435 10.211 1.00 91.50 88 HIS A C 1
ATOM 663 O O . HIS A 1 88 ? -7.621 -16.594 10.906 1.00 91.50 88 HIS A O 1
ATOM 669 N N . GLY A 1 89 ? -9.860 -16.551 10.716 1.00 92.62 89 GLY A N 1
ATOM 670 C CA . GLY A 1 89 ? -10.130 -16.885 12.117 1.00 92.62 89 GLY A CA 1
ATOM 671 C C . GLY A 1 89 ? -9.680 -15.801 13.099 1.00 92.62 89 GLY A C 1
ATOM 672 O O . GLY A 1 89 ? -9.194 -16.113 14.188 1.00 92.62 89 GLY A O 1
ATOM 673 N N . VAL A 1 90 ? -9.794 -14.528 12.710 1.00 95.56 90 VAL A N 1
ATOM 674 C CA . VAL A 1 90 ? -9.550 -13.385 13.600 1.00 95.56 90 VAL A CA 1
ATOM 675 C C . VAL A 1 90 ? -10.522 -13.451 14.775 1.00 95.56 90 VAL A C 1
ATOM 677 O O . VAL A 1 90 ? -11.721 -13.622 14.583 1.00 95.56 90 VAL A O 1
ATOM 680 N N . ARG A 1 91 ? -10.005 -13.299 15.999 1.00 95.50 91 ARG A N 1
ATOM 681 C CA . ARG A 1 91 ? -10.824 -13.356 17.224 1.00 95.50 91 ARG A CA 1
ATOM 682 C C . ARG A 1 91 ? -11.208 -11.980 17.737 1.00 95.50 91 ARG A C 1
ATOM 684 O O . ARG A 1 91 ? -12.280 -11.821 18.303 1.00 95.50 91 ARG A O 1
ATOM 691 N N . GLY A 1 92 ? -10.334 -10.997 17.538 1.00 96.44 92 GLY A N 1
ATOM 692 C CA . GLY A 1 92 ? -10.564 -9.638 18.000 1.00 96.44 92 GLY A CA 1
ATOM 693 C C . GLY A 1 92 ? -10.064 -8.598 17.012 1.00 96.44 92 GLY A C 1
ATOM 694 O O . GLY A 1 92 ? -9.084 -8.827 16.301 1.00 96.44 92 GLY A O 1
ATOM 695 N N . VAL A 1 93 ? -10.729 -7.447 16.990 1.00 97.50 93 VAL A N 1
ATOM 696 C CA . VAL A 1 93 ? -10.355 -6.289 16.180 1.00 97.50 93 VAL A CA 1
ATOM 697 C C . VAL A 1 93 ? -10.329 -5.013 17.009 1.00 97.50 93 VAL A C 1
ATOM 699 O O . VAL A 1 93 ? -11.154 -4.814 17.901 1.00 97.50 93 VAL A O 1
ATOM 702 N N . VAL A 1 94 ? -9.397 -4.126 16.679 1.00 97.81 94 VAL A N 1
ATOM 703 C CA . VAL A 1 94 ? -9.456 -2.708 17.047 1.00 97.81 94 VAL A CA 1
ATOM 704 C C . VAL A 1 94 ? -9.806 -1.914 15.795 1.00 97.81 94 VAL A C 1
ATOM 706 O O . VAL A 1 94 ? -9.245 -2.168 14.729 1.00 97.81 94 VAL A O 1
ATOM 709 N N . LEU A 1 95 ? -10.732 -0.967 15.925 1.00 98.25 95 LEU A N 1
ATOM 710 C CA . LEU A 1 95 ? -11.191 -0.105 14.837 1.00 98.25 95 LEU A CA 1
ATOM 711 C C . LEU A 1 95 ? -10.833 1.349 15.142 1.00 98.25 95 LEU A C 1
ATOM 713 O O . LEU A 1 95 ? -11.239 1.885 16.172 1.00 98.25 95 LEU A O 1
ATOM 717 N N . LEU A 1 96 ? -10.090 1.983 14.244 1.00 98.25 96 LEU A N 1
ATOM 718 C CA . LEU A 1 96 ? -9.643 3.366 14.366 1.00 98.25 96 LEU A CA 1
ATOM 719 C C . LEU A 1 96 ? -10.235 4.167 13.208 1.00 98.25 96 LEU A C 1
ATOM 721 O O . LEU A 1 96 ? -9.975 3.860 12.050 1.00 98.25 96 LEU A O 1
ATOM 725 N N . PHE A 1 97 ? -11.044 5.169 13.515 1.00 97.81 97 PHE A N 1
ATOM 726 C CA . PHE A 1 97 ? -11.697 6.042 12.549 1.00 97.81 97 PHE A CA 1
ATOM 727 C C . PHE A 1 97 ? -10.989 7.396 12.562 1.00 97.81 97 PHE A C 1
ATOM 729 O O . PHE A 1 97 ? -11.067 8.118 13.553 1.00 97.81 97 PHE A O 1
ATOM 736 N N . TYR A 1 98 ? -10.306 7.730 11.475 1.00 97.06 98 TYR A N 1
ATOM 737 C CA . TYR A 1 98 ? -9.595 8.992 11.302 1.00 97.06 98 TYR A CA 1
ATOM 738 C C . TYR A 1 98 ? -10.422 9.927 10.434 1.00 97.06 98 TYR A C 1
ATOM 740 O O . TYR A 1 98 ? -10.660 9.622 9.267 1.00 97.06 98 TYR A O 1
ATOM 748 N N . SER A 1 99 ? -10.863 11.055 10.983 1.00 95.75 99 SER A N 1
ATOM 749 C CA . SER A 1 99 ? -11.626 12.063 10.242 1.00 95.75 99 SER A CA 1
ATOM 750 C C . SER A 1 99 ? -11.530 13.426 10.913 1.00 95.75 99 SER A C 1
ATOM 752 O O . SER A 1 99 ? -11.216 13.521 12.099 1.00 95.75 99 SER A O 1
ATOM 754 N N . ASP A 1 100 ? -11.890 14.486 10.192 1.00 92.38 100 ASP A N 1
ATOM 755 C CA . ASP A 1 100 ? -12.172 15.763 10.845 1.00 92.38 100 ASP A CA 1
ATOM 756 C C . ASP A 1 100 ? -13.472 15.700 11.682 1.00 92.38 100 ASP A C 1
ATOM 758 O O . ASP A 1 100 ? -14.179 14.687 11.724 1.00 92.38 100 ASP A O 1
ATOM 762 N N . SER A 1 101 ? -13.767 16.789 12.399 1.00 87.50 101 SER A N 1
ATOM 763 C CA . SER A 1 101 ? -14.958 16.920 13.257 1.00 87.50 101 SER A CA 1
ATOM 764 C C . SER A 1 101 ? -16.199 17.467 12.527 1.00 87.50 101 SER A C 1
ATOM 766 O O . SER A 1 101 ? -17.141 17.913 13.186 1.00 87.50 101 SER A O 1
ATOM 768 N N . SER A 1 102 ? -16.210 17.513 11.192 1.00 89.19 102 SER A N 1
ATOM 769 C CA . SER A 1 102 ? -17.358 18.015 10.433 1.00 89.19 102 SER A CA 1
ATOM 770 C C . SER A 1 102 ? -18.574 17.095 10.580 1.00 89.19 102 SER A C 1
ATOM 772 O O . SER A 1 102 ? -18.459 15.899 10.847 1.00 89.19 102 SER A O 1
ATOM 774 N N . ALA A 1 103 ? -19.774 17.650 10.389 1.00 86.31 103 ALA A N 1
ATOM 775 C CA . ALA A 1 103 ? -21.014 16.880 10.493 1.00 86.31 103 ALA A CA 1
ATOM 776 C C . ALA A 1 103 ? -21.102 15.753 9.446 1.00 86.31 103 ALA A C 1
ATOM 778 O O . ALA A 1 103 ? -21.645 14.687 9.735 1.00 86.31 103 ALA A O 1
ATOM 779 N N . ALA A 1 104 ? -20.550 15.977 8.248 1.00 88.38 104 ALA A N 1
ATOM 780 C CA . ALA A 1 104 ? -20.491 14.964 7.198 1.00 88.38 104 ALA A CA 1
ATOM 781 C C . ALA A 1 104 ? -19.611 13.779 7.627 1.00 88.38 104 ALA A C 1
ATOM 783 O O . ALA A 1 104 ? -20.065 12.634 7.579 1.00 88.38 104 ALA A O 1
ATOM 784 N N . GLU A 1 105 ? -18.411 14.057 8.148 1.00 91.88 105 GLU A N 1
ATOM 785 C CA . GLU A 1 105 ? -17.510 13.016 8.652 1.00 91.88 105 GLU A CA 1
ATOM 786 C C . GLU A 1 105 ? -18.071 12.271 9.851 1.00 91.88 105 GLU A C 1
ATOM 788 O O . GLU A 1 105 ? -17.968 11.048 9.926 1.00 91.88 105 GLU A O 1
ATOM 793 N N . ALA A 1 106 ? -18.718 12.983 10.772 1.00 91.25 106 ALA A N 1
ATOM 794 C CA . ALA A 1 106 ? -19.378 12.352 11.903 1.00 91.25 106 ALA A CA 1
ATOM 795 C C . ALA A 1 106 ? -20.422 11.321 11.434 1.00 91.25 106 ALA A C 1
ATOM 797 O O . ALA A 1 106 ? -20.437 10.198 11.938 1.00 91.25 106 ALA A O 1
ATOM 798 N N . GLY A 1 107 ? -21.230 11.663 10.422 1.00 91.62 107 GLY A N 1
ATOM 799 C CA . GLY A 1 107 ? -22.203 10.746 9.823 1.00 91.62 107 GLY A CA 1
ATOM 800 C C . GLY A 1 107 ? -21.556 9.534 9.141 1.00 91.62 107 GLY A C 1
ATOM 801 O O . GLY A 1 107 ? -22.023 8.406 9.319 1.00 91.62 107 GLY A O 1
ATOM 802 N N . ALA A 1 108 ? -20.455 9.741 8.413 1.00 94.38 108 ALA A N 1
ATOM 803 C CA . ALA A 1 108 ? -19.681 8.667 7.786 1.00 94.38 108 ALA A CA 1
ATOM 804 C C . ALA A 1 108 ? -19.113 7.683 8.824 1.00 94.38 108 ALA A C 1
ATOM 806 O O . ALA A 1 108 ? -19.284 6.465 8.704 1.00 94.38 108 ALA A O 1
ATOM 807 N N . VAL A 1 109 ? -18.500 8.209 9.890 1.00 95.25 109 VAL A N 1
ATOM 808 C CA . VAL A 1 109 ? -17.954 7.422 11.006 1.00 95.25 109 VAL A CA 1
ATOM 809 C C . VAL A 1 109 ? -19.058 6.650 11.722 1.00 95.25 109 VAL A C 1
ATOM 811 O O . VAL A 1 109 ? -18.892 5.463 11.998 1.00 95.25 109 VAL A O 1
ATOM 814 N N . GLU A 1 110 ? -20.203 7.277 11.997 1.00 93.50 110 GLU A N 1
ATOM 815 C CA . GLU A 1 110 ? -21.345 6.611 12.630 1.00 93.50 110 GLU A CA 1
ATOM 816 C C . GLU A 1 110 ? -21.899 5.469 11.772 1.00 93.50 110 GLU A C 1
ATOM 818 O O . GLU A 1 110 ? -22.146 4.371 12.286 1.00 93.50 110 GLU A O 1
ATOM 823 N N . ALA A 1 111 ? -22.052 5.691 10.464 1.00 94.50 111 ALA A N 1
ATOM 824 C CA . ALA A 1 111 ? -22.511 4.671 9.529 1.00 94.50 111 ALA A CA 1
ATOM 825 C C . ALA A 1 111 ? -21.534 3.485 9.464 1.00 94.50 111 ALA A C 1
ATOM 827 O O . ALA A 1 111 ? -21.956 2.330 9.604 1.00 94.50 111 ALA A O 1
ATOM 828 N N . ALA A 1 112 ? -20.235 3.767 9.315 1.00 96.56 112 ALA A N 1
ATOM 829 C CA . ALA A 1 112 ? -19.177 2.762 9.270 1.00 96.56 112 ALA A CA 1
ATOM 830 C C . ALA A 1 112 ? -19.096 1.966 10.580 1.00 96.56 112 ALA A C 1
ATOM 832 O O . ALA A 1 112 ? -19.112 0.732 10.566 1.00 96.56 112 ALA A O 1
ATOM 833 N N . TRP A 1 113 ? -19.098 2.652 11.727 1.00 96.00 113 TRP A N 1
ATOM 834 C CA . TRP A 1 113 ? -19.102 2.021 13.044 1.00 96.00 113 TRP A CA 1
ATOM 835 C C . TRP A 1 113 ? -20.320 1.119 13.236 1.00 96.00 113 TRP A C 1
ATOM 837 O O . TRP A 1 113 ? -20.191 -0.025 13.676 1.00 96.00 113 TRP A O 1
ATOM 847 N N . ALA A 1 114 ? -21.513 1.589 12.872 1.00 94.56 114 ALA A N 1
ATOM 848 C CA . ALA A 1 114 ? -22.730 0.805 13.008 1.00 94.56 114 ALA A CA 1
ATOM 849 C C . ALA A 1 114 ? -22.701 -0.465 12.137 1.00 94.56 114 ALA A C 1
ATOM 851 O O . ALA A 1 114 ? -23.124 -1.529 12.602 1.00 94.56 114 ALA A O 1
ATOM 852 N N . ALA A 1 115 ? -22.195 -0.371 10.903 1.00 96.06 115 ALA A N 1
ATOM 853 C CA . ALA A 1 115 ? -22.026 -1.512 10.008 1.00 96.06 115 ALA A CA 1
ATOM 854 C C . ALA A 1 115 ? -21.010 -2.524 10.560 1.00 96.06 115 ALA A C 1
ATOM 856 O O . ALA A 1 115 ? -21.362 -3.692 10.748 1.00 96.06 115 ALA A O 1
ATOM 857 N N . LEU A 1 116 ? -19.808 -2.064 10.919 1.00 96.88 116 LEU A N 1
ATOM 858 C CA . LEU A 1 116 ? -18.730 -2.896 11.459 1.00 96.88 116 LEU A CA 1
ATOM 859 C C . LEU A 1 116 ? -19.117 -3.558 12.780 1.00 96.88 116 LEU A C 1
ATOM 861 O O . LEU A 1 116 ? -18.935 -4.761 12.940 1.00 96.88 116 LEU A O 1
ATOM 865 N N . ARG A 1 117 ? -19.743 -2.824 13.706 1.00 96.31 117 ARG A N 1
ATOM 866 C CA . ARG A 1 117 ? -20.218 -3.381 14.979 1.00 96.31 117 ARG A CA 1
ATOM 867 C C . ARG A 1 117 ? -21.239 -4.495 14.767 1.00 96.31 117 ARG A C 1
ATOM 869 O O . ARG A 1 117 ? -21.192 -5.511 15.456 1.00 96.31 117 ARG A O 1
ATOM 876 N N . ARG A 1 118 ? -22.193 -4.311 13.845 1.00 95.44 118 ARG A N 1
ATOM 877 C CA . ARG A 1 118 ? -23.190 -5.348 13.526 1.00 95.44 118 ARG A CA 1
ATOM 878 C C . ARG A 1 118 ? -22.540 -6.551 12.844 1.00 95.44 118 ARG A C 1
ATOM 880 O O . ARG A 1 118 ? -22.844 -7.678 13.222 1.00 95.44 118 ARG A O 1
ATOM 887 N N . GLY A 1 119 ? -21.664 -6.318 11.869 1.00 96.56 119 GLY A N 1
ATOM 888 C CA . GLY A 1 119 ? -20.961 -7.376 11.146 1.00 96.56 119 GLY A CA 1
ATOM 889 C C . GLY A 1 119 ? -20.050 -8.203 12.052 1.00 96.56 119 GLY A C 1
ATOM 890 O O . GLY A 1 119 ? -20.122 -9.430 12.026 1.00 96.56 119 GLY A O 1
ATOM 891 N N . ALA A 1 120 ? -19.263 -7.552 12.913 1.00 96.62 120 ALA A N 1
ATOM 892 C CA . ALA A 1 120 ? -18.362 -8.214 13.853 1.00 96.62 120 ALA A CA 1
ATOM 893 C C . ALA A 1 120 ? -19.142 -9.117 14.820 1.00 96.62 120 ALA A C 1
ATOM 895 O O . ALA A 1 120 ? -18.820 -10.294 14.959 1.00 96.62 120 ALA A O 1
ATOM 896 N N . ARG A 1 121 ? -20.262 -8.619 15.371 1.00 96.00 121 ARG A N 1
ATOM 897 C CA . ARG A 1 121 ? -21.173 -9.417 16.213 1.00 96.00 121 ARG A CA 1
ATOM 898 C C . ARG A 1 121 ? -21.725 -10.647 15.493 1.00 96.00 121 ARG A C 1
ATOM 900 O O . ARG A 1 121 ? -21.721 -11.725 16.072 1.00 96.00 121 ARG A O 1
ATOM 907 N N . ARG A 1 122 ? -22.186 -10.508 14.242 1.00 95.88 122 ARG A N 1
ATOM 908 C CA . ARG A 1 122 ? -22.666 -11.653 13.438 1.00 95.88 122 ARG A CA 1
ATOM 909 C C . ARG A 1 122 ? -21.566 -12.675 13.156 1.00 95.88 122 ARG A C 1
ATOM 911 O O . ARG A 1 122 ? -21.856 -13.854 13.007 1.00 95.88 122 ARG A O 1
ATOM 918 N N . SER A 1 123 ? -20.328 -12.204 13.075 1.00 95.06 123 SER A N 1
ATOM 919 C CA . SER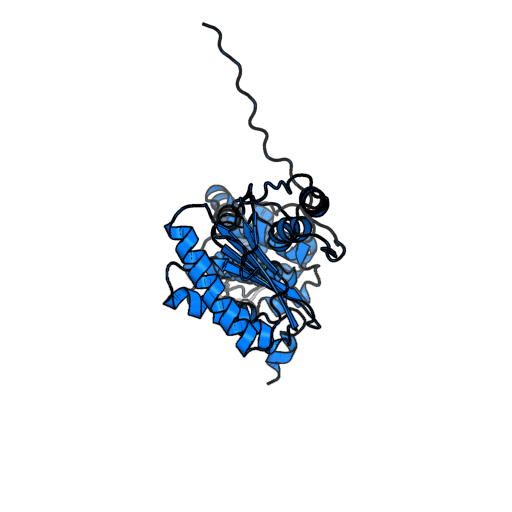 A 1 123 ? -19.152 -13.011 12.758 1.00 95.06 123 SER A CA 1
ATOM 920 C C . SER A 1 123 ? -18.503 -13.647 13.990 1.00 95.06 123 SER A C 1
ATOM 922 O O . SER A 1 123 ? -17.549 -14.399 13.835 1.00 95.06 123 SER A O 1
ATOM 924 N N . GLY A 1 124 ? -18.980 -13.336 15.203 1.00 95.56 124 GLY A N 1
ATOM 925 C CA . GLY A 1 124 ? -18.341 -13.772 16.449 1.00 95.56 124 GLY A CA 1
ATOM 926 C C . GLY A 1 124 ? -16.955 -13.158 16.676 1.00 95.56 124 GLY A C 1
ATOM 927 O O . GLY A 1 124 ? -16.125 -13.772 17.337 1.00 95.56 124 GLY A O 1
ATOM 928 N N . ILE A 1 125 ? -16.693 -11.981 16.099 1.00 97.12 125 ILE A N 1
ATOM 929 C CA . ILE A 1 125 ? -15.427 -11.252 16.236 1.00 97.12 125 ILE A CA 1
ATOM 930 C C . ILE A 1 125 ? -15.602 -10.172 17.304 1.00 97.12 125 ILE A C 1
ATOM 932 O O . ILE A 1 125 ? -16.483 -9.313 17.190 1.00 97.12 125 ILE A O 1
ATOM 936 N N . ASP A 1 126 ? -14.734 -10.179 18.312 1.00 96.94 126 ASP A N 1
ATOM 937 C CA . ASP A 1 126 ? -14.773 -9.200 19.393 1.00 96.94 126 ASP A CA 1
ATOM 938 C C . ASP A 1 126 ? -14.226 -7.848 18.925 1.00 96.94 126 ASP A C 1
ATOM 940 O O . ASP A 1 126 ? -13.088 -7.736 18.473 1.00 96.94 126 ASP A O 1
ATOM 944 N N . VAL A 1 127 ? -15.012 -6.780 19.074 1.00 96.88 127 VAL A N 1
ATOM 945 C CA . VAL A 1 127 ? -14.476 -5.419 18.940 1.00 96.88 127 VAL A CA 1
ATOM 946 C C . VAL A 1 127 ? -13.846 -5.038 20.275 1.00 96.88 127 VAL A C 1
ATOM 948 O O . VAL A 1 127 ? -14.553 -4.670 21.210 1.00 96.88 127 VAL A O 1
ATOM 951 N N . LEU A 1 128 ? -12.520 -5.146 20.358 1.00 95.44 128 LEU A N 1
ATOM 952 C CA . LEU A 1 128 ? -11.744 -4.879 21.572 1.00 95.44 128 LEU A CA 1
ATOM 953 C C . LEU A 1 128 ? -11.775 -3.392 21.940 1.00 95.44 128 LEU A C 1
ATOM 955 O O . LEU A 1 128 ? -11.878 -3.039 23.114 1.00 95.44 128 LEU A O 1
ATOM 959 N N . GLN A 1 129 ? -11.68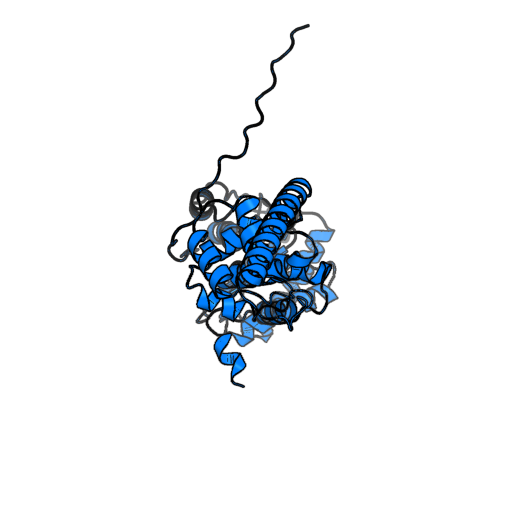1 -2.530 20.925 1.00 95.69 129 GLN A N 1
ATOM 960 C CA . GLN A 1 129 ? -11.798 -1.085 21.070 1.00 95.69 129 GLN A CA 1
ATOM 961 C C . GLN A 1 129 ? -12.220 -0.452 19.741 1.00 95.69 129 GLN A C 1
ATOM 963 O O . GLN A 1 129 ? -11.798 -0.898 18.672 1.00 95.69 129 GLN A O 1
ATOM 968 N N . ALA A 1 130 ? -13.036 0.600 19.806 1.00 96.75 130 ALA A N 1
ATOM 969 C CA . ALA A 1 130 ? -13.352 1.445 18.658 1.00 96.75 130 ALA A CA 1
ATOM 970 C C . ALA A 1 130 ? -13.089 2.911 19.013 1.00 96.75 130 ALA A C 1
ATOM 972 O O . ALA A 1 130 ? -13.612 3.405 20.015 1.00 96.75 130 ALA A O 1
ATOM 973 N N . LEU A 1 131 ? -12.277 3.595 18.210 1.00 96.38 131 LEU A N 1
ATOM 974 C CA . LEU A 1 131 ? -11.802 4.955 18.461 1.00 96.38 131 LEU A CA 1
ATOM 975 C C . LEU A 1 131 ? -12.090 5.846 17.264 1.00 96.38 131 LEU A C 1
ATOM 977 O O . LEU A 1 131 ? -11.846 5.440 16.138 1.00 96.38 131 LEU A O 1
ATOM 981 N N . TRP A 1 132 ? -12.540 7.067 17.510 1.00 96.38 132 TRP A N 1
ATOM 982 C CA . TRP A 1 132 ? -12.439 8.153 16.538 1.00 96.38 132 TRP A CA 1
ATOM 983 C C . TRP A 1 132 ? -11.263 9.055 16.911 1.00 96.38 132 TRP A C 1
ATOM 985 O O . TRP A 1 132 ? -11.060 9.280 18.105 1.00 96.38 132 TRP A O 1
ATOM 995 N N . ALA A 1 133 ? -10.530 9.570 15.923 1.00 96.25 133 ALA A N 1
ATOM 996 C CA . ALA A 1 133 ? -9.425 10.504 16.103 1.00 96.25 133 ALA A CA 1
ATOM 997 C C . ALA A 1 133 ? -9.356 11.552 14.973 1.00 96.25 133 ALA A C 1
ATOM 999 O O . ALA A 1 133 ? -9.553 11.214 13.808 1.00 96.25 133 ALA A O 1
ATOM 1000 N N . ASP A 1 134 ? -9.026 12.803 15.315 1.00 93.94 134 ASP A N 1
ATOM 1001 C CA . ASP A 1 134 ? -8.874 13.927 14.363 1.00 93.94 134 ASP A CA 1
ATOM 1002 C C . ASP A 1 134 ? -7.418 14.387 14.160 1.00 93.94 134 ASP A C 1
ATOM 1004 O O . ASP A 1 134 ? -7.162 15.445 13.587 1.00 93.94 134 ASP A O 1
ATOM 1008 N N . GLY A 1 135 ? -6.453 13.613 14.665 1.00 91.31 135 GLY A N 1
ATOM 1009 C CA . GLY A 1 135 ? -5.032 13.969 14.661 1.00 91.31 135 GLY A CA 1
ATOM 1010 C C . GLY A 1 135 ? -4.574 14.748 15.898 1.00 91.31 135 GLY A C 1
ATOM 1011 O O . GLY A 1 135 ? -3.373 14.877 16.110 1.00 91.31 135 GLY A O 1
ATOM 1012 N N . ARG A 1 136 ? -5.500 15.252 16.725 1.00 93.25 136 ARG A N 1
ATOM 1013 C CA . ARG A 1 136 ? -5.191 15.971 17.978 1.00 93.25 136 ARG A CA 1
ATOM 1014 C C . ARG A 1 136 ? -5.982 15.470 19.171 1.00 93.25 136 ARG A C 1
ATOM 1016 O O . ARG A 1 136 ? -5.564 15.635 20.311 1.00 93.25 136 ARG A O 1
ATOM 1023 N N . ARG A 1 137 ? -7.167 14.925 18.923 1.00 95.00 137 ARG A N 1
ATOM 1024 C CA . ARG A 1 137 ? -8.096 14.441 19.932 1.00 95.00 137 ARG A CA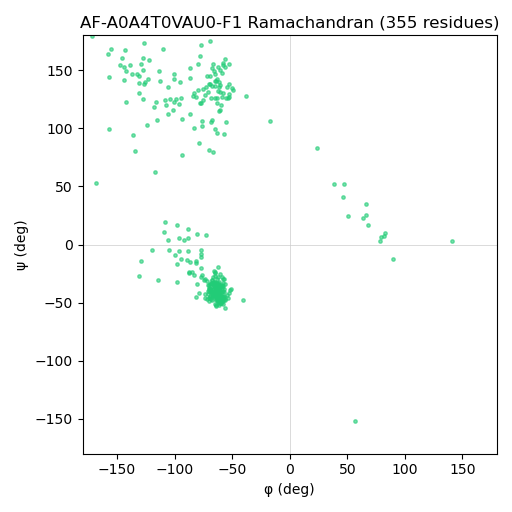 1
ATOM 1025 C C . ARG A 1 137 ? -8.684 13.107 19.519 1.00 95.00 137 ARG A C 1
ATOM 1027 O O . ARG A 1 137 ? -8.917 12.872 18.335 1.00 95.00 137 ARG A O 1
ATOM 1034 N N . TYR A 1 138 ? -8.965 12.255 20.496 1.00 95.00 138 TYR A N 1
ATOM 1035 C CA . TYR A 1 138 ? -9.650 10.988 20.276 1.00 95.00 138 TYR A CA 1
ATOM 1036 C C . TYR A 1 138 ? -10.864 10.821 21.189 1.00 95.00 138 TYR A C 1
ATOM 1038 O O . TYR A 1 138 ? -10.984 11.454 22.237 1.00 95.00 138 TYR A O 1
ATOM 1046 N N . ARG A 1 139 ? -11.781 9.927 20.810 1.00 93.19 139 ARG A N 1
ATOM 1047 C CA . ARG A 1 139 ? -12.882 9.468 21.673 1.00 93.19 139 ARG A CA 1
ATOM 1048 C C . ARG A 1 139 ? -13.193 7.997 21.435 1.00 93.19 139 ARG A C 1
ATOM 1050 O O . ARG A 1 139 ? -13.012 7.484 20.333 1.00 93.19 139 ARG A O 1
ATOM 1057 N N . ARG A 1 140 ? -13.721 7.325 22.456 1.00 92.75 140 ARG A N 1
ATOM 1058 C CA . ARG A 1 140 ? -14.183 5.934 22.354 1.00 92.75 140 ARG A CA 1
ATOM 1059 C C . ARG A 1 140 ? -15.599 5.859 21.786 1.00 92.75 140 ARG A C 1
ATOM 1061 O O . ARG A 1 140 ? -16.497 6.525 22.288 1.00 92.75 140 ARG A O 1
ATOM 1068 N N . LEU A 1 141 ? -15.799 5.017 20.774 1.00 91.44 141 LEU A N 1
ATOM 1069 C CA . LEU A 1 141 ? -17.094 4.772 20.116 1.00 91.44 141 LEU A CA 1
ATOM 1070 C C . LEU A 1 141 ? -17.811 3.518 20.644 1.00 91.44 141 LEU A C 1
ATOM 1072 O O . LEU A 1 141 ? -19.004 3.316 20.405 1.00 91.44 141 LEU A O 1
ATOM 1076 N N . ASP A 1 142 ? -17.078 2.650 21.338 1.00 87.75 142 ASP A N 1
ATOM 1077 C CA . ASP A 1 142 ? -17.529 1.350 21.837 1.00 87.75 142 ASP A CA 1
ATOM 1078 C C . ASP A 1 142 ? -18.211 1.404 23.208 1.00 87.75 142 ASP A C 1
ATOM 1080 O O . ASP A 1 142 ? -18.909 0.464 23.593 1.00 87.75 142 ASP A O 1
ATOM 1084 N N . ARG A 1 143 ? -18.064 2.512 23.937 1.00 79.75 143 ARG A N 1
ATOM 1085 C CA . ARG A 1 143 ? -18.716 2.705 25.232 1.00 79.75 143 ARG A CA 1
ATOM 1086 C C . ARG A 1 143 ? -20.201 3.028 25.052 1.00 79.75 143 ARG A C 1
ATOM 1088 O O . ARG A 1 143 ? -20.575 4.129 24.661 1.00 79.75 143 ARG A O 1
ATOM 1095 N N . VAL A 1 144 ? -21.057 2.058 25.364 1.00 60.25 144 VAL A N 1
ATOM 1096 C CA . VAL A 1 144 ? -22.515 2.243 25.416 1.00 60.25 144 VAL A CA 1
ATOM 1097 C C . VAL A 1 144 ? -22.887 3.009 26.690 1.00 60.25 144 VAL A C 1
ATOM 1099 O O . VAL A 1 144 ? -22.408 2.666 27.766 1.00 60.25 144 VAL A O 1
ATOM 1102 N N . GLY A 1 145 ? -23.753 4.021 26.581 1.00 53.41 145 GLY A N 1
ATOM 1103 C CA . GLY A 1 145 ? -24.303 4.735 27.743 1.00 53.41 145 GLY A CA 1
ATOM 1104 C C . GLY A 1 145 ? -23.408 5.826 28.341 1.00 53.41 145 GLY A C 1
ATOM 1105 O O . GLY A 1 145 ? -23.761 6.383 29.376 1.00 53.41 145 GLY A O 1
ATOM 1106 N N . GLN A 1 146 ? -22.283 6.158 27.700 1.00 53.78 146 GLN A N 1
ATOM 1107 C CA . GLN A 1 146 ? -21.582 7.415 27.977 1.00 53.78 146 GLN A CA 1
ATOM 1108 C C . GLN A 1 146 ? -22.501 8.594 27.603 1.00 53.78 146 GLN A C 1
ATOM 1110 O O . GLN A 1 146 ? -23.222 8.490 26.601 1.00 53.78 146 GLN A O 1
ATOM 1115 N N . PRO A 1 147 ? -22.510 9.702 28.368 1.00 48.22 147 PRO A N 1
ATOM 1116 C CA . PRO A 1 147 ? -23.271 10.884 27.990 1.00 48.22 147 PRO A CA 1
ATOM 1117 C C . PRO A 1 147 ? -22.860 11.314 26.579 1.00 48.22 147 PRO A C 1
ATOM 1119 O O . PRO A 1 147 ? -21.667 11.363 26.270 1.00 48.22 147 PRO A O 1
ATOM 1122 N N . GLN A 1 148 ? -23.830 11.641 25.720 1.00 45.88 148 GLN A N 1
ATOM 1123 C CA . GLN A 1 148 ? -23.554 12.423 24.514 1.00 45.88 148 GLN A CA 1
ATOM 1124 C C . GLN A 1 148 ? -22.894 13.736 24.973 1.00 45.88 148 GLN A C 1
ATOM 1126 O O . GLN A 1 148 ? -23.593 14.643 25.412 1.00 45.88 148 GLN A O 1
ATOM 1131 N N . GLY A 1 149 ? -21.557 13.805 24.977 1.00 53.62 149 GLY A N 1
ATOM 1132 C CA . GLY A 1 149 ? -20.825 14.970 25.485 1.00 53.62 149 GLY A CA 1
ATOM 1133 C C . GLY A 1 149 ? -19.535 14.723 26.276 1.00 53.62 149 GLY A C 1
ATOM 1134 O O . GLY A 1 149 ? -18.963 15.711 26.728 1.00 53.62 149 GLY A O 1
ATOM 1135 N N . GLU A 1 150 ? -19.038 13.488 26.461 1.00 64.94 150 GLU A N 1
ATOM 1136 C CA . GLU A 1 150 ? -17.657 13.320 26.962 1.00 64.94 150 GLU A CA 1
ATOM 1137 C C . GLU A 1 150 ? -16.699 13.968 25.947 1.00 64.94 150 GLU A C 1
ATOM 1139 O O . GLU A 1 150 ? -16.663 13.586 24.771 1.00 64.94 150 GLU A O 1
ATOM 1144 N N . ALA A 1 151 ? -16.011 15.026 26.384 1.00 78.88 151 ALA A N 1
ATOM 1145 C CA . ALA A 1 151 ? -15.150 15.812 25.515 1.00 78.88 151 ALA A CA 1
ATOM 1146 C C . ALA A 1 151 ? -14.032 14.915 24.955 1.00 78.88 151 ALA A C 1
ATOM 1148 O O . ALA A 1 151 ? -13.466 14.118 25.708 1.00 78.88 151 ALA A O 1
ATOM 1149 N N . PRO A 1 152 ? -13.704 15.022 23.654 1.00 89.69 152 PRO A N 1
ATOM 1150 C CA . PRO A 1 152 ? -12.566 14.311 23.091 1.00 89.69 152 PRO A CA 1
ATOM 1151 C C . PRO A 1 152 ? -11.285 14.576 23.891 1.00 89.69 152 PRO A C 1
ATOM 1153 O O . PRO A 1 152 ? -11.018 15.712 24.283 1.00 89.69 152 PRO A O 1
ATOM 1156 N N . VAL A 1 153 ? -10.503 13.524 24.116 1.00 93.44 153 VAL A N 1
ATOM 1157 C CA . VAL A 1 153 ? -9.253 13.565 24.881 1.00 93.44 153 VAL A CA 1
ATOM 1158 C C . VAL A 1 153 ? -8.132 14.017 23.959 1.00 93.44 153 VAL A C 1
ATOM 1160 O O . VAL A 1 153 ? -7.966 13.437 22.888 1.00 93.44 153 VAL A O 1
ATOM 1163 N N . GLU A 1 154 ? -7.374 15.039 24.355 1.00 95.38 154 GLU A N 1
ATOM 1164 C CA . GLU A 1 154 ? -6.181 15.471 23.619 1.00 95.38 154 GLU A CA 1
ATOM 1165 C C . GLU A 1 154 ? -5.098 14.391 23.639 1.00 95.38 154 GLU A C 1
ATOM 1167 O O . GLU A 1 154 ? -4.876 13.730 24.653 1.00 95.38 154 GLU A O 1
ATOM 1172 N N . TYR A 1 155 ? -4.416 14.219 22.512 1.00 94.12 155 TYR A N 1
ATOM 1173 C CA . TYR A 1 155 ? -3.308 13.288 22.384 1.00 94.12 155 TYR A CA 1
ATOM 1174 C C . TYR A 1 155 ? -2.269 13.805 21.389 1.00 94.12 155 TYR A C 1
ATOM 1176 O O . TYR A 1 155 ? -2.584 14.545 20.459 1.00 94.12 155 TYR A O 1
ATOM 1184 N N . ASP A 1 156 ? -1.029 13.361 21.570 1.00 93.56 156 ASP A N 1
ATOM 1185 C CA . ASP A 1 156 ? 0.061 13.555 20.622 1.00 93.56 156 ASP A CA 1
ATOM 1186 C C . ASP A 1 156 ? 0.922 12.288 20.601 1.00 93.56 156 ASP A C 1
ATOM 1188 O O . ASP A 1 156 ? 1.422 11.842 21.633 1.00 93.56 156 ASP A O 1
ATOM 1192 N N . VAL A 1 157 ? 1.070 11.688 19.419 1.00 93.44 157 VAL A N 1
ATOM 1193 C CA . VAL A 1 157 ? 1.894 10.487 19.202 1.00 93.44 157 VAL A CA 1
ATOM 1194 C C . VAL A 1 157 ? 3.202 10.795 18.470 1.00 93.44 157 VAL A C 1
ATOM 1196 O O . VAL A 1 157 ? 3.963 9.876 18.182 1.00 93.44 157 VAL A O 1
ATOM 1199 N N . SER A 1 158 ? 3.508 12.063 18.182 1.00 90.00 158 SER A N 1
ATOM 1200 C CA . SER A 1 158 ? 4.720 12.465 17.451 1.00 90.00 158 SER A CA 1
ATOM 1201 C C . SER A 1 158 ? 6.016 12.055 18.163 1.00 90.00 158 SER A C 1
ATOM 1203 O O . SER A 1 158 ? 6.983 11.656 17.517 1.00 90.00 158 SER A O 1
ATOM 1205 N N . SER A 1 159 ? 6.016 12.086 19.499 1.00 92.50 159 SER A N 1
ATOM 1206 C CA . SER A 1 159 ? 7.126 11.647 20.358 1.00 92.50 159 SER A CA 1
ATOM 1207 C C . SER A 1 159 ? 6.970 10.210 20.872 1.00 92.50 159 SER A C 1
ATOM 1209 O O . SER A 1 159 ? 7.779 9.741 21.676 1.00 92.50 159 SER A O 1
ATOM 1211 N N . HIS A 1 160 ? 5.946 9.486 20.409 1.00 96.06 160 HIS A N 1
ATOM 1212 C CA . HIS A 1 160 ? 5.687 8.120 20.846 1.00 96.06 160 HIS A CA 1
ATOM 1213 C C . HIS A 1 160 ? 6.828 7.185 20.409 1.00 96.06 160 HIS A C 1
ATOM 1215 O O . HIS A 1 160 ? 7.229 7.240 19.243 1.00 96.06 160 HIS A O 1
ATOM 1221 N N . PRO A 1 161 ? 7.315 6.262 21.266 1.00 94.69 161 PRO A N 1
ATOM 1222 C CA . PRO A 1 161 ? 8.435 5.379 20.928 1.00 94.69 161 PRO A CA 1
ATOM 1223 C C . PRO A 1 161 ? 8.263 4.616 19.608 1.00 94.69 161 PRO A C 1
ATOM 1225 O O . PRO A 1 161 ? 9.211 4.514 18.836 1.00 94.69 161 PRO A O 1
ATOM 1228 N N . PHE A 1 162 ? 7.048 4.137 19.312 1.00 95.06 162 PHE A N 1
ATOM 1229 C CA . PHE A 1 162 ? 6.750 3.445 18.048 1.00 95.06 162 PHE A CA 1
ATOM 1230 C C . PHE A 1 162 ? 6.965 4.346 16.827 1.00 95.06 162 PHE A C 1
ATOM 1232 O O . PHE A 1 162 ? 7.547 3.907 15.840 1.00 95.06 162 PHE A O 1
ATOM 1239 N N . VAL A 1 163 ? 6.511 5.600 16.905 1.00 95.19 163 VAL A N 1
ATOM 1240 C CA . VAL A 1 163 ? 6.605 6.574 15.811 1.00 95.19 163 VAL A CA 1
ATOM 1241 C C . VAL A 1 163 ? 8.050 7.019 15.631 1.00 95.19 163 VAL A C 1
ATOM 1243 O O . VAL A 1 163 ? 8.561 6.982 14.517 1.00 95.19 163 VAL A O 1
ATOM 1246 N N . VAL A 1 164 ? 8.739 7.366 16.721 1.00 94.25 164 VAL A N 1
ATOM 1247 C CA . VAL A 1 164 ? 10.149 7.780 16.678 1.00 94.25 164 VAL A CA 1
ATOM 1248 C C . VAL A 1 164 ? 11.023 6.670 16.097 1.00 94.25 164 VAL A C 1
ATOM 1250 O O . VAL A 1 164 ? 11.809 6.927 15.187 1.00 94.25 164 VAL A O 1
ATOM 1253 N N . GLN A 1 165 ? 10.854 5.430 16.565 1.00 91.62 165 GLN A N 1
ATOM 1254 C CA . GLN A 1 165 ? 11.578 4.285 16.020 1.00 91.62 165 GLN A CA 1
ATOM 1255 C C . GLN A 1 165 ? 11.272 4.099 14.530 1.00 91.62 165 GLN A C 1
ATOM 1257 O O . GLN A 1 165 ? 12.196 3.949 13.737 1.00 91.62 165 GLN A O 1
ATOM 1262 N N . ALA A 1 166 ? 10.000 4.161 14.129 1.00 91.62 166 ALA A N 1
ATOM 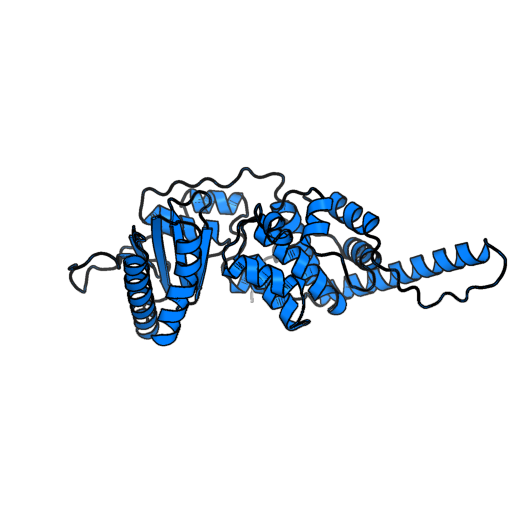1263 C CA . ALA A 1 166 ? 9.611 4.028 12.731 1.00 91.62 166 ALA A CA 1
ATOM 1264 C C . ALA A 1 166 ? 10.191 5.134 11.840 1.00 91.62 166 ALA A C 1
ATOM 1266 O O . ALA A 1 166 ? 10.557 4.849 10.707 1.00 91.62 166 ALA A O 1
ATOM 1267 N N . LEU A 1 167 ? 10.309 6.371 12.327 1.00 91.81 167 LEU A N 1
ATOM 1268 C CA . LEU A 1 167 ? 10.923 7.477 11.587 1.00 91.81 167 LEU A CA 1
ATOM 1269 C C . LEU A 1 167 ? 12.436 7.297 11.434 1.00 91.81 167 LEU A C 1
ATOM 1271 O O . LEU A 1 167 ? 12.955 7.445 10.331 1.00 91.81 167 LEU A O 1
ATOM 1275 N N . VAL A 1 168 ? 13.138 6.929 12.512 1.00 89.38 168 VAL A N 1
ATOM 1276 C CA . VAL A 1 168 ? 14.584 6.637 12.473 1.00 89.38 168 VAL A CA 1
ATOM 1277 C C . VAL A 1 168 ? 14.869 5.451 11.555 1.00 89.38 168 VAL A C 1
ATOM 1279 O O . VAL A 1 168 ? 15.818 5.461 10.776 1.00 89.38 168 VAL A O 1
ATOM 1282 N N . GLU A 1 169 ? 14.008 4.440 11.603 1.00 85.69 169 GLU A N 1
ATOM 1283 C CA . GLU A 1 169 ? 14.029 3.317 10.683 1.00 85.69 169 GLU A CA 1
ATOM 1284 C C . GLU A 1 169 ? 13.360 3.659 9.341 1.00 85.69 169 GLU A C 1
ATOM 1286 O O . GLU A 1 169 ? 13.130 2.761 8.562 1.00 85.69 169 GLU A O 1
ATOM 1291 N N . GLY A 1 170 ? 12.977 4.887 8.992 1.00 86.94 170 GLY A N 1
ATOM 1292 C CA . GLY A 1 170 ? 12.360 5.183 7.683 1.00 86.94 170 GLY A CA 1
ATOM 1293 C C . GLY A 1 170 ? 11.168 4.286 7.276 1.00 86.94 170 GLY A C 1
ATOM 1294 O O . GLY A 1 170 ? 10.924 4.089 6.090 1.00 86.94 170 GLY A O 1
ATOM 1295 N N . ARG A 1 171 ? 10.454 3.689 8.240 1.00 87.00 171 ARG A N 1
ATOM 1296 C CA . ARG A 1 171 ? 9.222 2.903 8.046 1.00 87.00 171 ARG A CA 1
ATOM 1297 C C . ARG A 1 171 ? 7.987 3.785 7.913 1.00 87.00 171 ARG A C 1
ATOM 1299 O O . ARG A 1 171 ? 6.963 3.302 7.455 1.00 87.00 171 ARG A O 1
ATOM 1306 N N . LEU A 1 172 ? 8.099 5.056 8.294 1.00 91.06 172 LEU A N 1
ATOM 1307 C CA . LEU A 1 172 ? 7.072 6.085 8.141 1.00 91.06 172 LEU A CA 1
ATOM 1308 C C . LEU A 1 172 ? 7.576 7.204 7.204 1.00 91.06 172 LEU A C 1
ATOM 1310 O O . LEU A 1 172 ? 7.792 8.325 7.664 1.00 91.06 172 LEU A O 1
ATOM 1314 N N . PRO A 1 173 ? 7.868 6.902 5.922 1.00 89.88 173 PRO A N 1
ATOM 1315 C CA . PRO A 1 173 ? 8.513 7.858 5.021 1.00 89.88 173 PRO A CA 1
ATOM 1316 C C . PRO A 1 173 ? 7.567 8.937 4.479 1.00 89.88 173 PRO A C 1
ATOM 1318 O O . PRO A 1 173 ? 8.049 9.977 4.038 1.00 89.88 173 PRO A O 1
ATOM 1321 N N . PHE A 1 174 ? 6.249 8.717 4.506 1.00 94.00 174 PHE A N 1
ATOM 1322 C CA . PHE A 1 174 ? 5.272 9.620 3.893 1.00 94.00 174 PHE A CA 1
ATOM 1323 C C . PHE A 1 174 ? 4.381 10.292 4.938 1.00 94.00 174 PHE A C 1
ATOM 1325 O O . PHE A 1 174 ? 4.062 9.717 5.983 1.00 94.00 174 PHE A O 1
ATOM 1332 N N . ARG A 1 175 ? 3.929 11.515 4.648 1.00 93.75 175 ARG A N 1
ATOM 1333 C CA . ARG A 1 175 ? 2.979 12.238 5.499 1.00 93.75 175 ARG A CA 1
ATOM 1334 C C . ARG A 1 175 ? 1.554 11.769 5.270 1.00 93.75 175 ARG A C 1
ATOM 1336 O O . ARG A 1 175 ? 0.801 11.713 6.228 1.00 93.75 175 ARG A O 1
ATOM 1343 N N . SER A 1 176 ? 1.201 11.386 4.047 1.00 95.12 176 SER A N 1
ATOM 1344 C CA . SER A 1 176 ? -0.140 10.909 3.706 1.00 95.12 176 SER A CA 1
ATOM 1345 C C . SER A 1 176 ? -0.106 9.783 2.674 1.00 95.12 176 SER A C 1
ATOM 1347 O O . SER A 1 176 ? 0.914 9.528 2.025 1.00 95.12 176 SER A O 1
ATOM 1349 N N . ARG A 1 177 ? -1.255 9.119 2.496 1.00 95.00 177 ARG A N 1
ATOM 1350 C CA . ARG A 1 177 ? -1.447 8.148 1.410 1.00 95.00 177 ARG A CA 1
ATOM 1351 C C . ARG A 1 177 ? -1.223 8.800 0.046 1.00 95.00 177 ARG A C 1
ATOM 1353 O O . ARG A 1 177 ? -0.611 8.187 -0.820 1.00 95.00 177 ARG A O 1
ATOM 1360 N N . ASP A 1 178 ? -1.704 10.024 -0.140 1.00 95.62 178 ASP A N 1
ATOM 1361 C CA . ASP A 1 178 ? -1.602 10.722 -1.422 1.00 95.62 178 ASP A CA 1
ATOM 1362 C C . ASP A 1 178 ? -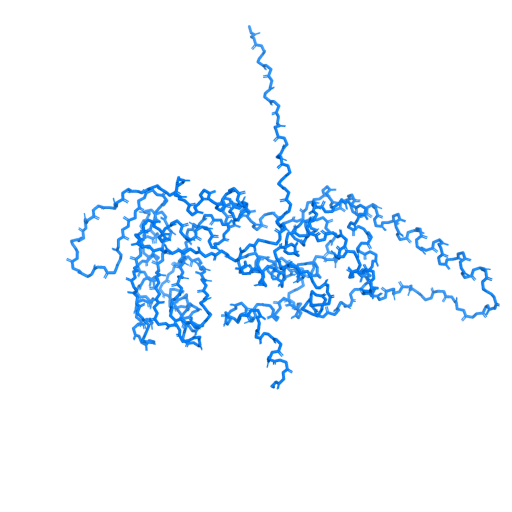0.150 11.056 -1.763 1.00 95.62 178 ASP A C 1
ATOM 1364 O O . ASP A 1 178 ? 0.249 10.911 -2.914 1.00 95.62 178 ASP A O 1
ATOM 1368 N N . GLU A 1 179 ? 0.668 11.413 -0.768 1.00 96.31 179 GLU A N 1
ATOM 1369 C CA . GLU A 1 179 ? 2.110 11.599 -0.959 1.00 96.31 179 GLU A CA 1
ATOM 1370 C C . GLU A 1 179 ? 2.800 10.286 -1.358 1.00 96.31 179 GLU A C 1
ATOM 1372 O O . GLU A 1 179 ? 3.589 10.265 -2.303 1.00 96.31 179 GLU A O 1
ATOM 1377 N N . MET A 1 180 ? 2.457 9.174 -0.698 1.00 96.25 180 MET A N 1
ATOM 1378 C CA . MET A 1 180 ? 2.943 7.845 -1.080 1.00 96.25 180 MET A CA 1
ATOM 1379 C C . MET A 1 180 ? 2.549 7.506 -2.525 1.00 96.25 180 MET A C 1
ATOM 1381 O O . MET A 1 180 ? 3.401 7.080 -3.300 1.00 96.25 180 MET A O 1
ATOM 1385 N N . VAL A 1 181 ? 1.288 7.709 -2.921 1.00 96.75 181 VAL A N 1
ATOM 1386 C CA . VAL A 1 181 ? 0.834 7.454 -4.300 1.00 96.75 181 VAL A CA 1
ATOM 1387 C C . VAL A 1 181 ? 1.564 8.361 -5.294 1.00 96.75 181 VAL A C 1
ATOM 1389 O O . VAL A 1 181 ? 2.033 7.882 -6.325 1.00 96.75 181 VAL A O 1
ATOM 1392 N N . ALA A 1 182 ? 1.712 9.650 -4.978 1.00 96.50 182 ALA A N 1
ATOM 1393 C CA . ALA A 1 182 ? 2.416 10.613 -5.819 1.00 96.50 182 ALA A CA 1
ATOM 1394 C C . ALA A 1 182 ? 3.892 10.240 -6.020 1.00 96.50 182 ALA A C 1
ATOM 1396 O O . ALA A 1 182 ? 4.425 10.464 -7.104 1.00 96.50 182 ALA A O 1
ATOM 1397 N N . SER A 1 183 ? 4.531 9.606 -5.030 1.00 95.56 183 SER A N 1
ATOM 1398 C CA . SER A 1 183 ? 5.910 9.113 -5.157 1.00 95.56 183 SER A CA 1
ATOM 1399 C C . SER A 1 183 ? 6.091 8.035 -6.234 1.00 95.56 183 SER A C 1
ATOM 1401 O O . SER A 1 183 ? 7.210 7.819 -6.687 1.00 95.56 183 SER A O 1
ATOM 1403 N N . LEU A 1 184 ? 5.004 7.379 -6.662 1.00 96.44 184 LEU A N 1
ATOM 1404 C CA . LEU A 1 184 ? 4.999 6.355 -7.714 1.00 96.44 184 LEU A CA 1
ATOM 1405 C C . LEU A 1 184 ? 4.625 6.910 -9.098 1.00 96.44 184 LEU A C 1
ATOM 1407 O O . LEU A 1 184 ? 4.627 6.169 -10.086 1.00 96.44 184 LEU A O 1
ATOM 1411 N N . ALA A 1 185 ? 4.246 8.188 -9.181 1.00 95.31 185 ALA A N 1
ATOM 1412 C CA . ALA A 1 185 ? 3.942 8.833 -10.449 1.00 95.31 185 ALA A CA 1
ATOM 1413 C C . ALA A 1 185 ? 5.212 8.966 -11.301 1.00 95.31 185 ALA A C 1
ATOM 1415 O O . ALA A 1 185 ? 6.323 9.055 -10.783 1.00 95.31 185 ALA A O 1
ATOM 1416 N N . SER A 1 186 ? 5.046 8.982 -12.623 1.00 96.06 186 SER A N 1
ATOM 1417 C CA . SER A 1 186 ? 6.173 9.173 -13.535 1.00 96.06 186 SER A CA 1
ATOM 1418 C C . SER A 1 186 ? 6.820 10.543 -13.314 1.00 96.06 186 SER A C 1
ATOM 1420 O O . SER A 1 186 ? 6.122 11.555 -13.288 1.00 96.06 186 SER A O 1
ATOM 1422 N N . ASP A 1 187 ? 8.146 10.569 -13.212 1.00 97.19 187 ASP A N 1
ATOM 1423 C CA . ASP A 1 187 ? 8.963 11.780 -13.219 1.00 97.19 187 ASP A CA 1
ATOM 1424 C C . ASP A 1 187 ? 9.413 12.048 -14.666 1.00 97.19 187 ASP A C 1
ATOM 1426 O O . ASP A 1 187 ? 10.272 11.325 -15.178 1.00 97.19 187 ASP A O 1
ATOM 1430 N N . PRO A 1 188 ? 8.868 13.072 -15.356 1.00 96.62 188 PRO A N 1
ATOM 1431 C CA . PRO A 1 188 ? 9.180 13.319 -16.763 1.00 96.62 188 PRO A CA 1
ATOM 1432 C C . PRO A 1 188 ? 10.672 13.540 -17.038 1.00 96.62 188 PRO A C 1
ATOM 1434 O O . PRO A 1 188 ? 11.159 13.156 -18.102 1.00 96.62 188 PRO A O 1
ATOM 1437 N N . ALA A 1 189 ? 11.406 14.142 -16.097 1.00 97.19 189 ALA A N 1
ATOM 1438 C CA . ALA A 1 189 ? 12.834 14.386 -16.258 1.00 97.19 189 ALA A CA 1
ATOM 1439 C C . ALA A 1 189 ? 13.633 13.084 -16.117 1.00 97.19 189 ALA A C 1
ATOM 1441 O O . ALA A 1 189 ? 14.529 12.822 -16.923 1.00 97.19 189 ALA A O 1
ATOM 1442 N N . ALA A 1 190 ? 13.281 12.244 -15.140 1.00 96.69 190 ALA A N 1
ATOM 1443 C CA . ALA A 1 190 ? 13.902 10.932 -14.984 1.00 96.69 190 ALA A CA 1
ATOM 1444 C C . ALA A 1 190 ? 13.581 10.012 -16.170 1.00 96.69 190 ALA A C 1
ATOM 1446 O O . ALA A 1 190 ? 14.493 9.403 -16.726 1.00 96.69 190 ALA A O 1
ATOM 1447 N N . VAL A 1 191 ? 12.323 9.982 -16.623 1.00 97.81 191 VAL A N 1
ATOM 1448 C CA . VAL A 1 191 ? 11.894 9.213 -17.803 1.00 97.81 191 VAL A CA 1
ATOM 1449 C C . VAL A 1 191 ? 12.671 9.623 -19.049 1.00 97.81 191 VAL A C 1
ATOM 1451 O O . VAL A 1 191 ? 13.149 8.755 -19.775 1.00 97.81 191 VAL A O 1
ATOM 1454 N N . ALA A 1 192 ? 12.853 10.925 -19.290 1.00 97.12 192 ALA A N 1
ATOM 1455 C CA . ALA A 1 192 ? 13.644 11.401 -20.423 1.00 97.12 192 ALA A CA 1
ATOM 1456 C C . ALA A 1 192 ? 15.114 10.951 -20.333 1.00 97.12 192 ALA A C 1
ATOM 1458 O O . ALA A 1 192 ? 15.689 10.525 -21.335 1.00 97.12 192 ALA A O 1
ATOM 1459 N N . ALA A 1 193 ? 15.711 10.994 -19.137 1.00 97.50 193 ALA A N 1
ATOM 1460 C CA . ALA A 1 193 ? 17.080 10.533 -18.922 1.00 97.50 193 ALA A CA 1
ATOM 1461 C C . ALA A 1 193 ? 17.230 9.016 -19.144 1.00 97.50 193 ALA A C 1
ATOM 1463 O O . ALA A 1 193 ? 18.192 8.589 -19.782 1.00 97.50 193 ALA A O 1
ATOM 1464 N N . VAL A 1 194 ? 16.277 8.206 -18.665 1.00 97.44 194 VAL A N 1
ATOM 1465 C CA . VAL A 1 194 ? 16.258 6.754 -18.910 1.00 97.44 194 VAL A CA 1
ATOM 1466 C C . VAL A 1 194 ? 16.037 6.455 -20.387 1.00 97.44 194 VAL A C 1
ATOM 1468 O O . VAL A 1 194 ? 16.726 5.603 -20.932 1.00 97.44 194 VAL A O 1
ATOM 1471 N N . ALA A 1 195 ? 15.122 7.158 -21.056 1.00 94.69 195 ALA A N 1
ATOM 1472 C CA . ALA A 1 195 ? 14.852 6.958 -22.477 1.00 94.69 195 ALA A CA 1
ATOM 1473 C C . ALA A 1 195 ? 16.087 7.243 -23.345 1.00 94.69 195 ALA A C 1
ATOM 1475 O O . ALA A 1 195 ? 16.345 6.507 -24.294 1.00 94.69 195 ALA A O 1
ATOM 1476 N N . HIS A 1 196 ? 16.870 8.271 -23.001 1.00 95.62 196 HIS A N 1
ATOM 1477 C CA . HIS A 1 196 ? 18.129 8.559 -23.684 1.00 95.62 196 HIS A CA 1
ATOM 1478 C C . HIS A 1 196 ? 19.157 7.440 -23.470 1.00 95.62 196 HIS A C 1
ATOM 1480 O O . HIS A 1 196 ? 19.651 6.879 -24.441 1.00 95.62 196 HIS A O 1
ATOM 1486 N N . ALA A 1 197 ? 19.390 7.040 -22.215 1.00 96.06 197 ALA A N 1
ATOM 1487 C CA . ALA A 1 197 ? 20.312 5.950 -21.895 1.00 96.06 197 ALA A CA 1
ATOM 1488 C C . ALA A 1 197 ? 19.878 4.600 -22.501 1.00 96.06 197 ALA A C 1
ATOM 1490 O O . ALA A 1 197 ? 20.719 3.791 -22.877 1.00 96.06 197 ALA A O 1
ATOM 1491 N N . LEU A 1 198 ? 18.570 4.356 -22.615 1.00 92.75 198 LEU A N 1
ATOM 1492 C CA . LEU A 1 198 ? 18.013 3.170 -23.262 1.00 92.75 198 LEU A CA 1
ATOM 1493 C C . LEU A 1 198 ? 18.273 3.179 -24.769 1.00 92.75 198 LEU A C 1
ATOM 1495 O O . LEU A 1 198 ? 18.615 2.142 -25.328 1.00 92.75 198 LEU A O 1
ATOM 1499 N N . ALA A 1 199 ? 18.122 4.330 -25.428 1.00 91.31 199 ALA A N 1
ATOM 1500 C CA . ALA A 1 199 ? 18.423 4.456 -26.849 1.00 91.31 199 ALA A CA 1
ATOM 1501 C C . ALA A 1 199 ? 19.906 4.178 -27.135 1.00 91.31 199 ALA A C 1
ATOM 1503 O O . ALA A 1 199 ? 20.203 3.431 -28.066 1.00 91.31 199 ALA A O 1
ATOM 1504 N N . ASP A 1 200 ? 20.806 4.712 -26.305 1.00 91.31 200 ASP A N 1
ATOM 1505 C CA . ASP A 1 200 ? 22.246 4.451 -26.406 1.00 91.31 200 ASP A CA 1
ATOM 1506 C C . ASP A 1 200 ? 22.549 2.959 -26.188 1.00 91.31 200 ASP A C 1
ATOM 1508 O O . ASP A 1 200 ? 23.178 2.326 -27.032 1.00 91.31 200 ASP A O 1
ATOM 1512 N N . ALA A 1 201 ? 22.005 2.354 -25.125 1.00 87.88 201 ALA A N 1
ATOM 1513 C CA . ALA A 1 201 ? 22.223 0.939 -24.817 1.00 87.88 201 ALA A CA 1
ATOM 1514 C C . ALA A 1 201 ? 21.690 -0.010 -25.909 1.00 87.88 201 ALA A C 1
ATOM 1516 O O . ALA A 1 201 ? 22.315 -1.024 -26.216 1.00 87.88 201 ALA A O 1
ATOM 1517 N N . LEU A 1 202 ? 20.544 0.311 -26.519 1.00 86.25 202 LEU A N 1
ATOM 1518 C CA . LEU A 1 202 ? 20.001 -0.456 -27.643 1.00 86.25 202 LEU A CA 1
ATOM 1519 C C . LEU A 1 202 ? 20.836 -0.283 -28.919 1.00 86.25 202 LEU A C 1
ATOM 1521 O O . LEU A 1 202 ? 20.956 -1.232 -29.694 1.00 86.25 202 LEU A O 1
ATOM 1525 N N . ALA A 1 203 ? 21.396 0.908 -29.154 1.00 86.25 203 ALA A N 1
ATOM 1526 C CA . ALA A 1 203 ? 22.279 1.156 -30.289 1.00 86.25 203 ALA A CA 1
ATOM 1527 C C . ALA A 1 203 ? 23.590 0.367 -30.159 1.00 86.25 203 ALA A C 1
ATOM 1529 O O . ALA A 1 203 ? 23.998 -0.270 -31.131 1.00 86.25 203 ALA A O 1
ATOM 1530 N N . ASP A 1 204 ? 24.185 0.348 -28.965 1.00 83.31 204 ASP A N 1
ATOM 1531 C CA . ASP A 1 204 ? 25.380 -0.445 -28.660 1.00 83.31 204 ASP A CA 1
ATOM 1532 C C . ASP A 1 204 ? 25.101 -1.946 -28.836 1.00 83.31 204 ASP A C 1
ATOM 1534 O O . ASP A 1 204 ? 25.805 -2.623 -29.582 1.00 83.31 204 ASP A O 1
ATOM 1538 N N . ALA A 1 205 ? 24.000 -2.453 -28.267 1.00 78.81 205 ALA A N 1
ATOM 1539 C CA . ALA A 1 205 ? 23.613 -3.859 -28.409 1.00 78.81 205 ALA A CA 1
ATOM 1540 C C . ALA A 1 205 ? 23.366 -4.268 -29.875 1.00 78.81 205 ALA A C 1
ATOM 1542 O O . ALA A 1 205 ? 23.696 -5.382 -30.285 1.00 78.81 205 ALA A O 1
ATOM 1543 N N . LEU A 1 206 ? 22.792 -3.374 -30.688 1.00 79.81 206 LEU A N 1
ATOM 1544 C CA . LEU A 1 206 ? 22.608 -3.613 -32.119 1.00 79.81 206 LEU A CA 1
ATOM 1545 C C . LEU A 1 206 ? 23.942 -3.601 -32.879 1.00 79.81 206 LEU A C 1
ATOM 1547 O O . LEU A 1 206 ? 24.114 -4.394 -33.807 1.00 79.81 206 LEU A O 1
ATOM 1551 N N . ALA A 1 207 ? 24.865 -2.707 -32.516 1.00 79.88 207 ALA A N 1
ATOM 1552 C CA . ALA A 1 207 ? 26.192 -2.639 -33.115 1.00 79.88 207 ALA A CA 1
ATOM 1553 C C . ALA A 1 207 ? 27.002 -3.910 -32.821 1.00 79.88 207 ALA A C 1
ATOM 1555 O O . ALA A 1 207 ? 27.577 -4.476 -33.753 1.00 79.88 207 ALA A O 1
ATOM 1556 N N . ASP A 1 208 ? 26.968 -4.397 -31.579 1.00 78.00 208 ASP A N 1
ATOM 1557 C CA . ASP A 1 208 ? 27.605 -5.653 -31.167 1.00 78.00 208 ASP A CA 1
ATOM 1558 C C . ASP A 1 208 ? 27.001 -6.850 -31.913 1.00 78.00 208 ASP A C 1
ATOM 1560 O O . ASP A 1 208 ? 27.723 -7.624 -32.540 1.00 78.00 208 ASP A O 1
ATOM 1564 N N . ALA A 1 209 ? 25.667 -6.950 -31.966 1.00 74.19 209 ALA A N 1
ATOM 1565 C CA . ALA A 1 209 ? 24.991 -8.024 -32.695 1.00 74.19 209 ALA A CA 1
ATOM 1566 C C . ALA A 1 209 ? 25.312 -8.015 -34.202 1.00 74.19 209 ALA A C 1
ATOM 1568 O O . ALA A 1 209 ? 25.419 -9.071 -34.829 1.00 74.19 209 ALA A O 1
ATOM 1569 N N . LEU A 1 210 ? 25.462 -6.829 -34.804 1.00 76.19 210 LEU A N 1
ATOM 1570 C CA . LEU A 1 210 ? 25.876 -6.698 -36.200 1.00 76.19 210 LEU A CA 1
ATOM 1571 C C . LEU A 1 210 ? 27.348 -7.086 -36.390 1.00 76.19 210 LEU A C 1
ATOM 1573 O O . LEU A 1 210 ? 27.669 -7.725 -37.390 1.00 76.19 210 LEU A O 1
ATOM 1577 N N . ALA A 1 211 ? 28.234 -6.718 -35.463 1.00 77.50 211 ALA A N 1
ATOM 1578 C CA . ALA A 1 211 ? 29.640 -7.105 -35.501 1.00 77.50 211 ALA A CA 1
ATOM 1579 C C . ALA A 1 211 ? 29.802 -8.632 -35.418 1.00 77.50 211 ALA A C 1
ATOM 1581 O O . ALA A 1 211 ? 30.478 -9.210 -36.272 1.00 77.50 211 ALA A O 1
ATOM 1582 N N . ASP A 1 212 ? 29.098 -9.281 -34.487 1.00 74.31 212 ASP A N 1
ATOM 1583 C CA . ASP A 1 212 ? 29.077 -10.739 -34.335 1.00 74.31 212 ASP A CA 1
ATOM 1584 C C . ASP A 1 212 ? 28.558 -11.427 -35.609 1.00 74.31 212 ASP A C 1
ATOM 1586 O O . ASP A 1 212 ? 29.189 -12.345 -36.146 1.00 74.31 212 ASP A O 1
ATOM 1590 N N . ALA A 1 213 ? 27.455 -10.919 -36.172 1.00 70.00 213 ALA A N 1
ATOM 1591 C CA . ALA A 1 213 ? 26.873 -11.427 -37.415 1.00 70.00 213 ALA A CA 1
ATOM 1592 C C . ALA A 1 213 ? 27.777 -11.235 -38.647 1.00 70.00 213 ALA A C 1
ATOM 1594 O O . ALA A 1 213 ? 27.615 -11.940 -39.641 1.00 70.00 213 ALA A O 1
ATOM 1595 N N . LEU A 1 214 ? 28.703 -10.272 -38.616 1.00 72.12 214 LEU A N 1
ATOM 1596 C CA . LEU A 1 214 ? 29.693 -10.065 -39.675 1.00 72.12 214 LEU A CA 1
ATOM 1597 C C . LEU A 1 214 ? 30.927 -10.962 -39.507 1.00 72.12 214 LEU A C 1
ATOM 1599 O O . LEU A 1 214 ? 31.606 -11.238 -40.498 1.00 72.12 214 LEU A O 1
ATOM 1603 N N . THR A 1 215 ? 31.221 -11.421 -38.289 1.00 72.88 215 THR A N 1
ATOM 1604 C CA . THR A 1 215 ? 32.309 -12.373 -38.020 1.00 72.88 215 THR A CA 1
ATOM 1605 C C . THR A 1 215 ? 31.924 -13.836 -38.258 1.00 72.88 215 THR A C 1
ATOM 1607 O O . THR A 1 215 ? 32.798 -14.621 -38.627 1.00 72.88 215 THR A O 1
ATOM 1610 N N . ASP A 1 216 ? 30.639 -14.188 -38.147 1.00 58.22 216 ASP A N 1
ATOM 1611 C CA . ASP A 1 216 ? 30.108 -15.510 -38.507 1.00 58.22 216 ASP A CA 1
ATOM 1612 C C . ASP A 1 216 ? 29.519 -15.511 -39.935 1.00 58.22 216 ASP A C 1
ATOM 1614 O O . ASP A 1 216 ? 28.570 -14.795 -40.245 1.00 58.22 216 ASP A O 1
ATOM 1618 N N . ALA A 1 217 ? 30.033 -16.358 -40.836 1.00 46.62 217 ALA A N 1
ATOM 1619 C CA . ALA A 1 217 ? 29.448 -16.589 -42.168 1.00 46.62 217 ALA A CA 1
ATOM 1620 C C . ALA A 1 217 ? 29.296 -18.101 -42.450 1.00 46.62 217 ALA A C 1
ATOM 1622 O O . ALA A 1 217 ? 30.228 -18.851 -42.150 1.00 46.62 217 ALA A O 1
ATOM 1623 N N . PRO A 1 218 ? 28.178 -18.571 -43.066 1.00 48.00 218 PRO A N 1
ATOM 1624 C CA . PRO A 1 218 ? 27.451 -17.857 -44.119 1.00 48.00 218 PRO A CA 1
ATOM 1625 C C . PRO A 1 218 ? 25.936 -17.618 -43.908 1.00 48.00 218 PRO A C 1
ATOM 1627 O O . PRO A 1 218 ? 25.174 -18.497 -43.522 1.00 48.00 218 PRO A O 1
ATOM 1630 N N . ALA A 1 219 ? 25.520 -16.410 -44.307 1.00 48.69 219 ALA A N 1
ATOM 1631 C CA . ALA A 1 219 ? 24.323 -16.030 -45.072 1.00 48.69 219 ALA A CA 1
ATOM 1632 C C . ALA A 1 219 ? 23.089 -16.967 -45.071 1.00 48.69 219 ALA A C 1
ATOM 1634 O O . ALA A 1 219 ? 22.842 -17.658 -46.057 1.00 48.69 219 ALA A O 1
ATOM 1635 N N . ALA A 1 220 ? 22.243 -16.874 -44.039 1.00 40.66 220 ALA A N 1
ATOM 1636 C CA . ALA A 1 220 ? 20.786 -17.076 -44.142 1.00 40.66 220 ALA A CA 1
ATOM 1637 C C . ALA A 1 220 ? 20.043 -16.616 -42.870 1.00 40.66 220 ALA A C 1
ATOM 1639 O O . ALA A 1 220 ? 19.265 -17.369 -42.296 1.00 40.66 220 ALA A O 1
ATOM 1640 N N . ALA A 1 221 ? 20.247 -15.382 -42.414 1.00 44.56 221 ALA A N 1
ATOM 1641 C CA . ALA A 1 221 ? 19.313 -14.750 -41.485 1.00 44.56 221 ALA A CA 1
ATOM 1642 C C . ALA A 1 221 ? 19.460 -13.233 -41.588 1.00 44.56 221 ALA A C 1
ATOM 1644 O O . ALA A 1 221 ? 20.361 -12.637 -41.011 1.00 44.56 221 ALA A O 1
ATOM 1645 N N . VAL A 1 222 ? 18.556 -12.589 -42.327 1.00 41.41 222 VAL A N 1
ATOM 1646 C CA . VAL A 1 222 ? 18.205 -11.198 -42.014 1.00 41.41 222 VAL A CA 1
ATOM 1647 C C . VAL A 1 222 ? 17.837 -11.205 -40.528 1.00 41.41 222 VAL A C 1
ATOM 1649 O O . VAL A 1 222 ? 17.034 -12.075 -40.166 1.00 41.41 222 VAL A O 1
ATOM 1652 N N . PRO A 1 223 ? 18.374 -10.326 -39.660 1.00 40.88 223 PRO A N 1
ATOM 1653 C CA . PRO A 1 223 ? 17.884 -10.248 -38.298 1.00 40.88 223 PRO A CA 1
ATOM 1654 C C . PRO A 1 223 ? 16.425 -9.800 -38.395 1.00 40.88 223 PRO A C 1
ATOM 1656 O O . PRO A 1 223 ? 16.096 -8.626 -38.565 1.00 40.88 223 PRO A O 1
ATOM 1659 N N . ARG A 1 224 ? 15.524 -10.793 -38.365 1.00 39.00 224 ARG A N 1
ATOM 1660 C CA . ARG A 1 224 ? 14.149 -10.657 -37.897 1.00 39.00 224 ARG A CA 1
ATOM 1661 C C . ARG A 1 224 ? 14.242 -9.709 -36.717 1.00 39.00 224 ARG A C 1
ATOM 1663 O O . ARG A 1 224 ? 15.084 -9.986 -35.865 1.00 39.00 224 ARG A O 1
ATOM 1670 N N . ARG A 1 225 ? 13.427 -8.636 -36.708 1.00 39.91 225 ARG A N 1
ATOM 1671 C CA . ARG A 1 225 ? 13.158 -7.784 -35.533 1.00 39.91 225 ARG A CA 1
ATOM 1672 C C . ARG A 1 225 ? 13.585 -8.557 -34.301 1.00 39.91 225 ARG A C 1
ATOM 1674 O O . ARG A 1 225 ? 12.944 -9.576 -34.026 1.00 39.91 225 ARG A O 1
ATOM 1681 N N . VAL A 1 226 ? 14.707 -8.176 -33.691 1.00 46.88 226 VAL A N 1
ATOM 1682 C CA . VAL A 1 226 ? 15.185 -8.871 -32.506 1.00 46.88 226 VAL A CA 1
ATOM 1683 C C . VAL A 1 226 ? 14.183 -8.495 -31.424 1.00 46.88 226 VAL A C 1
ATOM 1685 O O . VAL A 1 226 ? 14.360 -7.534 -30.692 1.00 46.88 226 VAL A O 1
ATOM 1688 N N . ALA A 1 227 ? 13.050 -9.194 -31.407 1.00 45.81 227 ALA A N 1
ATOM 1689 C CA . ALA A 1 227 ? 12.238 -9.351 -30.229 1.00 45.81 227 ALA A CA 1
ATOM 1690 C C . ALA A 1 227 ? 13.128 -10.181 -29.310 1.00 45.81 227 ALA A C 1
ATOM 1692 O O . ALA A 1 227 ? 13.066 -11.412 -29.305 1.00 45.81 227 ALA A O 1
ATOM 1693 N N . VAL A 1 228 ? 14.076 -9.498 -28.662 1.00 57.34 228 VAL A N 1
ATOM 1694 C CA . VAL A 1 228 ? 14.827 -10.053 -27.550 1.00 57.34 228 VAL A CA 1
ATOM 1695 C C . VAL A 1 228 ? 13.753 -10.251 -26.493 1.00 57.34 228 VAL A C 1
ATOM 1697 O O . VAL A 1 228 ? 13.277 -9.291 -25.890 1.00 57.34 228 VAL A O 1
ATOM 1700 N N . GLY A 1 229 ? 13.264 -11.485 -26.368 1.00 62.22 229 GLY A N 1
ATOM 1701 C CA . GLY A 1 229 ? 12.484 -11.852 -25.194 1.00 62.22 229 GLY A CA 1
ATOM 1702 C C . GLY A 1 229 ? 13.320 -11.572 -23.940 1.00 62.22 229 GLY A C 1
ATOM 1703 O O . GLY A 1 229 ? 14.545 -11.489 -24.044 1.00 62.22 229 GLY A O 1
ATOM 1704 N N . PRO A 1 230 ? 12.692 -11.430 -22.767 1.00 74.75 230 PRO A N 1
ATOM 1705 C CA . PRO A 1 230 ? 13.399 -11.038 -21.555 1.00 74.75 230 PRO A CA 1
ATOM 1706 C C . PRO A 1 230 ? 14.615 -11.934 -21.280 1.00 74.75 230 PRO A C 1
ATOM 1708 O O . PRO A 1 230 ? 14.478 -13.157 -21.172 1.00 74.75 230 PRO A O 1
ATOM 1711 N N . ASP A 1 231 ? 15.787 -11.324 -21.099 1.00 84.62 231 ASP A N 1
ATOM 1712 C CA . ASP A 1 231 ? 16.960 -11.986 -20.536 1.00 84.62 231 ASP A CA 1
ATOM 1713 C C . ASP A 1 231 ? 16.800 -12.047 -19.016 1.00 84.62 231 ASP A C 1
ATOM 1715 O O . ASP A 1 231 ? 17.228 -11.177 -18.250 1.00 84.62 231 ASP A O 1
ATOM 1719 N N . LEU A 1 232 ? 16.134 -13.112 -18.579 1.00 82.94 232 LEU A N 1
ATOM 1720 C CA . LEU A 1 232 ? 15.847 -13.341 -17.174 1.00 82.94 232 LEU A CA 1
ATOM 1721 C C . LEU A 1 232 ? 17.119 -13.420 -16.317 1.00 82.94 232 LEU A C 1
ATOM 1723 O O . LEU A 1 232 ? 17.103 -12.982 -15.166 1.00 82.94 232 LEU A O 1
ATOM 1727 N N . GLU A 1 233 ? 18.216 -13.971 -16.835 1.00 85.62 233 GLU A N 1
ATOM 1728 C CA . GLU A 1 233 ? 19.450 -14.083 -16.061 1.00 85.62 233 GLU A CA 1
ATOM 1729 C C . GLU A 1 233 ? 20.035 -12.696 -15.780 1.00 85.62 233 GLU A C 1
ATOM 1731 O O . GLU A 1 233 ? 20.366 -12.396 -14.625 1.00 85.62 233 GLU A O 1
ATOM 1736 N N . SER A 1 234 ? 20.046 -11.824 -16.791 1.00 87.94 234 SER A N 1
ATOM 1737 C CA . SER A 1 234 ? 20.451 -10.424 -16.648 1.00 87.94 234 SER A CA 1
ATOM 1738 C C . SER A 1 234 ? 19.517 -9.630 -15.739 1.00 87.94 234 SER A C 1
ATOM 1740 O O . SER A 1 234 ? 20.003 -8.906 -14.869 1.00 87.94 234 SER A O 1
ATOM 1742 N N . VAL A 1 235 ? 18.194 -9.814 -15.837 1.00 87.06 235 VAL A N 1
ATOM 1743 C CA . VAL A 1 235 ? 17.233 -9.187 -14.908 1.00 87.06 235 VAL A CA 1
ATOM 1744 C C . VAL A 1 235 ? 17.531 -9.604 -13.467 1.00 87.06 235 VAL A C 1
ATOM 1746 O O . VAL A 1 235 ? 17.628 -8.761 -12.575 1.00 87.06 235 VAL A O 1
ATOM 1749 N N . LEU A 1 236 ? 17.728 -10.900 -13.213 1.00 85.62 236 LEU A N 1
ATOM 1750 C CA . LEU A 1 236 ? 18.023 -11.401 -11.871 1.00 85.62 236 LEU A CA 1
ATOM 1751 C C . LEU A 1 236 ? 19.390 -10.922 -11.364 1.00 85.62 236 LEU A C 1
ATOM 1753 O O . LEU A 1 236 ? 19.529 -10.605 -10.181 1.00 85.62 236 LEU A O 1
ATOM 1757 N N . ALA A 1 237 ? 20.400 -10.853 -12.232 1.00 88.31 237 ALA A N 1
ATOM 1758 C CA . ALA A 1 237 ? 21.712 -10.313 -11.892 1.00 88.31 237 ALA A CA 1
ATOM 1759 C C . ALA A 1 237 ? 21.635 -8.820 -11.551 1.00 88.31 237 ALA A C 1
ATOM 1761 O O . ALA A 1 237 ? 22.211 -8.394 -10.548 1.00 88.31 237 ALA A O 1
ATOM 1762 N N . TRP A 1 238 ? 20.873 -8.050 -12.330 1.00 90.94 238 TRP A N 1
ATOM 1763 C CA . TRP A 1 238 ? 20.613 -6.640 -12.076 1.00 90.94 238 TRP A CA 1
ATOM 1764 C C . TRP A 1 238 ? 19.929 -6.442 -10.726 1.00 90.94 238 TRP A C 1
ATOM 1766 O O . TRP A 1 238 ? 20.384 -5.628 -9.921 1.00 90.94 238 TRP A O 1
ATOM 1776 N N . VAL A 1 239 ? 18.885 -7.227 -10.445 1.00 86.81 239 VAL A N 1
ATOM 1777 C CA . VAL A 1 239 ? 18.151 -7.162 -9.179 1.00 86.81 239 VAL A CA 1
ATOM 1778 C C . VAL A 1 239 ? 19.092 -7.459 -8.012 1.00 86.81 239 VAL A C 1
ATOM 1780 O O . VAL A 1 239 ? 19.185 -6.647 -7.097 1.00 86.81 239 VAL A O 1
ATOM 1783 N N . ARG A 1 240 ? 19.870 -8.548 -8.063 1.00 85.81 240 ARG A N 1
ATOM 1784 C CA . ARG A 1 240 ? 20.851 -8.877 -7.010 1.00 85.81 240 ARG A CA 1
ATOM 1785 C C . ARG A 1 240 ? 21.889 -7.775 -6.793 1.00 85.81 240 ARG A C 1
ATOM 1787 O O . ARG A 1 240 ? 22.298 -7.548 -5.660 1.00 85.81 240 ARG A O 1
ATOM 1794 N N . ARG A 1 241 ? 22.314 -7.091 -7.859 1.00 87.94 241 ARG A N 1
ATOM 1795 C CA . ARG A 1 241 ? 23.300 -6.000 -7.794 1.00 87.94 241 ARG A CA 1
ATOM 1796 C C . ARG A 1 241 ? 22.741 -4.737 -7.137 1.00 87.94 241 ARG A C 1
ATOM 1798 O O . ARG A 1 241 ? 23.487 -4.034 -6.466 1.00 87.94 241 ARG A O 1
ATOM 1805 N N . HIS A 1 242 ? 21.456 -4.447 -7.341 1.00 86.50 242 HIS A N 1
ATOM 1806 C CA . HIS A 1 242 ? 20.817 -3.200 -6.904 1.00 86.50 242 HIS A CA 1
ATOM 1807 C C . HIS A 1 242 ? 19.920 -3.352 -5.667 1.00 86.50 242 HIS A C 1
ATOM 1809 O O . HIS A 1 242 ? 19.412 -2.356 -5.144 1.00 86.50 242 HIS A O 1
ATOM 1815 N N . GLN A 1 243 ? 19.722 -4.573 -5.171 1.00 78.62 243 GLN A N 1
ATOM 1816 C CA . GLN A 1 243 ? 19.080 -4.815 -3.882 1.00 78.62 243 GLN A CA 1
ATOM 1817 C C . GLN A 1 243 ? 19.890 -4.171 -2.753 1.00 78.62 243 GLN A C 1
ATOM 1819 O O . GLN A 1 243 ? 21.117 -4.258 -2.714 1.00 78.62 243 GLN A O 1
ATOM 1824 N N . GLY A 1 244 ? 19.196 -3.505 -1.827 1.00 73.62 244 GLY A N 1
ATOM 1825 C CA . GLY A 1 244 ? 19.844 -2.866 -0.681 1.00 73.62 244 GLY A CA 1
ATOM 1826 C C . GLY A 1 244 ? 20.807 -1.739 -1.070 1.00 73.62 244 GLY A C 1
ATOM 1827 O O . GLY A 1 244 ? 21.701 -1.419 -0.289 1.00 73.62 244 GLY A O 1
ATOM 1828 N N . CYS A 1 245 ? 20.637 -1.139 -2.256 1.00 79.06 245 CYS A N 1
ATOM 1829 C CA . CYS A 1 245 ? 21.402 0.017 -2.729 1.00 79.06 245 CYS A CA 1
ATOM 1830 C C . CYS A 1 245 ? 20.544 1.294 -2.799 1.00 79.06 245 CYS A C 1
ATOM 1832 O O . CYS A 1 245 ? 19.318 1.272 -2.658 1.00 79.06 245 CYS A O 1
ATOM 1834 N N . ALA A 1 246 ? 21.202 2.440 -2.990 1.00 80.12 246 ALA A N 1
ATOM 1835 C CA . ALA A 1 246 ? 20.503 3.676 -3.332 1.00 80.12 246 ALA A CA 1
ATOM 1836 C C . ALA A 1 246 ? 19.697 3.491 -4.638 1.00 80.12 246 ALA A C 1
ATOM 1838 O O . ALA A 1 246 ? 20.063 2.630 -5.444 1.00 80.12 246 ALA A O 1
ATOM 1839 N N . PRO A 1 247 ? 18.637 4.292 -4.873 1.00 81.31 247 PRO A N 1
ATOM 1840 C CA . PRO A 1 247 ? 17.852 4.204 -6.100 1.00 81.31 247 PRO A CA 1
ATOM 1841 C C . PRO A 1 247 ? 18.747 4.217 -7.351 1.00 81.31 247 PRO A C 1
ATOM 1843 O O . PRO A 1 247 ? 19.669 5.043 -7.423 1.00 81.31 247 PRO A O 1
ATOM 1846 N N . PRO A 1 248 ? 18.513 3.306 -8.313 1.00 89.81 248 PRO A N 1
ATOM 1847 C CA . PRO A 1 248 ? 19.360 3.170 -9.490 1.00 89.81 248 PRO A CA 1
ATOM 1848 C C . PRO A 1 248 ? 19.295 4.439 -10.341 1.00 89.81 248 PRO A C 1
ATOM 1850 O O . PRO A 1 248 ? 18.237 5.054 -10.488 1.00 89.81 248 PRO A O 1
ATOM 1853 N N . GLY A 1 249 ? 20.446 4.837 -10.886 1.00 93.12 249 GLY A N 1
ATOM 1854 C CA . GLY A 1 249 ? 20.528 5.952 -11.827 1.00 93.12 249 GLY A CA 1
ATOM 1855 C C . GLY A 1 249 ? 20.043 5.566 -13.232 1.00 93.12 249 GLY A C 1
ATOM 1856 O O . GLY A 1 249 ? 19.858 4.379 -13.509 1.00 93.12 249 GLY A O 1
ATOM 1857 N N . PRO A 1 250 ? 19.913 6.540 -14.152 1.00 95.25 250 PRO A N 1
ATOM 1858 C CA . PRO A 1 250 ? 19.283 6.309 -15.451 1.00 95.25 250 PRO A CA 1
ATOM 1859 C C . PRO A 1 250 ? 19.919 5.200 -16.296 1.00 95.25 250 PRO A C 1
ATOM 1861 O O . PRO A 1 250 ? 19.203 4.388 -16.869 1.00 95.25 250 PRO A O 1
ATOM 1864 N N . ALA A 1 251 ? 21.253 5.112 -16.317 1.00 94.31 251 ALA A N 1
ATOM 1865 C CA . ALA A 1 251 ? 21.975 4.070 -17.051 1.00 94.31 251 ALA A CA 1
ATOM 1866 C C . ALA A 1 251 ? 21.700 2.658 -16.504 1.00 94.31 251 ALA A C 1
ATOM 1868 O O . ALA A 1 251 ? 21.516 1.719 -17.271 1.00 94.31 251 ALA A O 1
ATOM 1869 N N . ALA A 1 252 ? 21.609 2.513 -15.179 1.00 94.38 252 ALA A N 1
ATOM 1870 C CA . ALA A 1 252 ? 21.278 1.235 -14.559 1.00 94.38 252 ALA A CA 1
ATOM 1871 C C . ALA A 1 252 ? 19.821 0.846 -14.839 1.00 94.38 252 ALA A C 1
ATOM 1873 O O . ALA A 1 252 ? 19.538 -0.320 -15.090 1.00 94.38 252 ALA A O 1
ATOM 1874 N N . VAL A 1 253 ? 18.889 1.804 -14.829 1.00 95.38 253 VAL A N 1
ATOM 1875 C CA . VAL A 1 253 ? 17.501 1.524 -15.225 1.00 95.38 253 VAL A CA 1
ATOM 1876 C C . VAL A 1 253 ? 17.437 1.129 -16.702 1.00 95.38 253 VAL A C 1
ATOM 1878 O O . VAL A 1 253 ? 16.767 0.158 -17.024 1.00 95.38 253 VAL A O 1
ATOM 1881 N N . ALA A 1 254 ? 18.169 1.806 -17.589 1.00 94.00 254 ALA A N 1
ATOM 1882 C CA . ALA A 1 254 ? 18.246 1.440 -19.003 1.00 94.00 254 ALA A CA 1
ATOM 1883 C C . ALA A 1 254 ? 18.776 0.010 -19.219 1.00 94.00 254 ALA A C 1
ATOM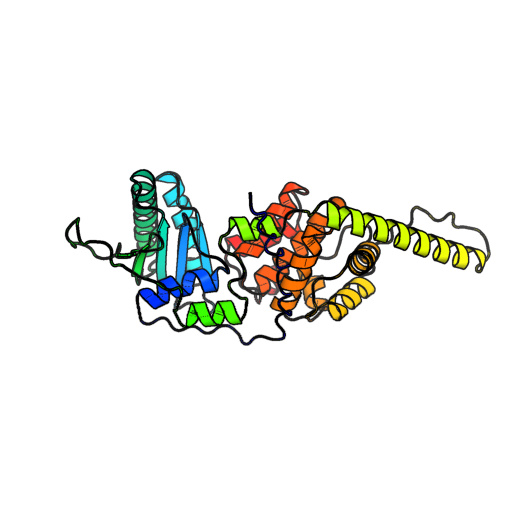 1885 O O . ALA A 1 254 ? 18.157 -0.735 -19.972 1.00 94.00 254 ALA A O 1
ATOM 1886 N N . GLU A 1 255 ? 19.836 -0.406 -18.509 1.00 92.56 255 GLU A N 1
ATOM 1887 C CA . GLU A 1 255 ? 20.343 -1.794 -18.517 1.00 92.56 255 GLU A CA 1
ATOM 1888 C C . GLU A 1 255 ? 19.232 -2.799 -18.173 1.00 92.56 255 GLU A C 1
ATOM 1890 O O . GLU A 1 255 ? 19.042 -3.795 -18.870 1.00 92.56 255 GLU A O 1
ATOM 1895 N N . LEU A 1 256 ? 18.450 -2.510 -17.126 1.00 92.12 256 LEU A N 1
ATOM 1896 C CA . LEU A 1 256 ? 17.302 -3.331 -16.755 1.00 92.12 256 LEU A CA 1
ATOM 1897 C C . LEU A 1 256 ? 16.250 -3.367 -17.870 1.00 92.12 256 LEU A C 1
ATOM 1899 O O . LEU A 1 256 ? 15.742 -4.441 -18.168 1.00 92.12 256 LEU A O 1
ATOM 1903 N N . LEU A 1 257 ? 15.903 -2.228 -18.474 1.00 90.69 257 LEU A N 1
ATOM 1904 C CA . LEU A 1 257 ? 14.881 -2.181 -19.526 1.00 90.69 257 LEU A CA 1
ATOM 1905 C C . LEU A 1 257 ? 15.310 -2.951 -20.783 1.00 90.69 257 LEU A C 1
ATOM 1907 O O . LEU A 1 257 ? 14.482 -3.648 -21.363 1.00 90.69 257 LEU A O 1
ATOM 1911 N N . VAL A 1 258 ? 16.595 -2.900 -21.153 1.00 88.56 258 VAL A N 1
ATOM 1912 C CA . VAL A 1 258 ? 17.155 -3.751 -22.218 1.00 88.56 258 VAL A CA 1
ATOM 1913 C C . VAL A 1 258 ? 16.985 -5.231 -21.868 1.00 88.56 258 VAL A C 1
ATOM 1915 O O . VAL A 1 258 ? 16.518 -6.001 -22.703 1.00 88.56 258 VAL A O 1
ATOM 1918 N N . ALA A 1 259 ? 17.301 -5.626 -20.630 1.00 88.12 259 ALA A N 1
ATOM 1919 C CA . ALA A 1 259 ? 17.166 -7.012 -20.181 1.00 88.12 259 ALA A CA 1
ATOM 1920 C C . ALA A 1 259 ? 15.701 -7.474 -20.070 1.00 88.12 259 ALA A C 1
ATOM 1922 O O . ALA A 1 259 ? 15.404 -8.640 -20.319 1.00 88.12 259 ALA A O 1
ATOM 1923 N N . LEU A 1 260 ? 14.773 -6.582 -19.707 1.00 85.50 260 LEU A N 1
ATOM 1924 C CA . LEU A 1 260 ? 13.338 -6.880 -19.693 1.00 85.50 260 LEU A CA 1
ATOM 1925 C C . LEU A 1 260 ? 12.788 -7.091 -21.108 1.00 85.50 260 LEU A C 1
ATOM 1927 O O . LEU A 1 260 ? 11.861 -7.884 -21.267 1.00 85.50 260 LEU A O 1
ATOM 1931 N N . GLY A 1 261 ? 13.364 -6.417 -22.108 1.00 81.81 261 GLY A N 1
ATOM 1932 C CA . GLY A 1 261 ? 12.962 -6.530 -23.505 1.00 81.81 261 GLY A CA 1
ATOM 1933 C C . GLY A 1 261 ? 11.480 -6.217 -23.721 1.00 81.81 261 GLY A C 1
ATOM 1934 O O . GLY A 1 261 ? 10.859 -5.470 -22.958 1.00 81.81 261 GLY A O 1
ATOM 1935 N N . ASP A 1 262 ? 10.901 -6.819 -24.761 1.00 73.56 262 ASP A N 1
ATOM 1936 C CA . ASP A 1 262 ? 9.460 -6.731 -24.995 1.00 73.56 262 ASP A CA 1
ATOM 1937 C C . ASP A 1 262 ? 8.712 -7.761 -24.114 1.00 73.56 262 ASP A C 1
ATOM 1939 O O . ASP A 1 262 ? 9.024 -8.957 -24.163 1.00 73.56 262 ASP A O 1
ATOM 1943 N N . PRO A 1 263 ? 7.698 -7.348 -23.324 1.00 65.12 263 PRO A N 1
ATOM 1944 C CA . PRO A 1 263 ? 6.869 -8.264 -22.535 1.00 65.12 263 PRO A CA 1
ATOM 1945 C C . PRO A 1 263 ? 6.173 -9.327 -23.418 1.00 65.12 263 PRO A C 1
ATOM 1947 O O . PRO A 1 263 ? 5.900 -9.073 -24.594 1.00 65.12 263 PRO A O 1
ATOM 1950 N N . PRO A 1 264 ? 5.824 -10.514 -22.873 1.00 67.50 264 PRO A N 1
ATOM 1951 C CA . PRO A 1 264 ? 5.501 -10.752 -21.464 1.00 67.50 264 PRO A CA 1
ATOM 1952 C C . PRO A 1 264 ? 6.666 -11.257 -20.604 1.00 67.50 264 PRO A C 1
ATOM 1954 O O . PRO A 1 264 ? 7.416 -12.155 -20.983 1.00 67.50 264 PRO A O 1
ATOM 1957 N N . LEU A 1 265 ? 6.743 -10.733 -19.381 1.00 71.06 265 LEU A N 1
ATOM 1958 C CA . LEU A 1 265 ? 7.604 -11.268 -18.330 1.00 71.06 265 LEU A CA 1
ATOM 1959 C C . LEU A 1 265 ? 6.961 -12.500 -17.671 1.00 71.06 265 LEU A C 1
ATOM 1961 O O . LEU A 1 265 ? 5.730 -12.606 -17.635 1.00 71.06 265 LEU A O 1
ATOM 1965 N N . PRO A 1 266 ? 7.761 -13.405 -17.077 1.00 75.38 266 PRO A N 1
ATOM 1966 C CA . PRO A 1 266 ? 7.242 -14.384 -16.129 1.00 75.38 266 PRO A CA 1
ATOM 1967 C C . PRO A 1 266 ? 6.443 -13.700 -15.005 1.00 75.38 266 PRO A C 1
ATOM 1969 O O . PRO A 1 266 ? 6.717 -12.538 -14.686 1.00 75.38 266 PRO A O 1
ATOM 1972 N N . PRO A 1 267 ? 5.501 -14.407 -14.349 1.00 82.12 267 PRO A N 1
ATOM 1973 C CA . PRO A 1 267 ? 4.775 -13.861 -13.206 1.00 82.12 267 PRO A CA 1
ATOM 1974 C C . PRO A 1 267 ? 5.740 -13.277 -12.170 1.00 82.12 267 PRO A C 1
ATOM 1976 O O . PRO A 1 267 ? 6.755 -13.896 -11.834 1.00 82.12 267 PRO A O 1
ATOM 1979 N N . ALA A 1 268 ? 5.440 -12.083 -11.661 1.00 82.19 268 ALA A N 1
ATOM 1980 C CA . ALA A 1 268 ? 6.356 -11.350 -10.789 1.00 82.19 268 ALA A CA 1
ATOM 1981 C C . ALA A 1 268 ? 6.756 -12.138 -9.533 1.00 82.19 268 ALA A C 1
ATOM 1983 O O . ALA A 1 268 ? 7.879 -11.998 -9.057 1.00 82.19 268 ALA A O 1
ATOM 1984 N N . GLU A 1 269 ? 5.901 -13.022 -9.015 1.00 77.94 269 GLU A N 1
ATOM 1985 C CA . GLU A 1 269 ? 6.244 -13.861 -7.861 1.00 77.94 269 GLU A CA 1
ATOM 1986 C C . GLU A 1 269 ? 7.356 -14.866 -8.169 1.00 77.94 269 GLU A C 1
ATOM 1988 O O . GLU A 1 269 ? 8.151 -15.194 -7.284 1.00 77.94 269 GLU A O 1
ATOM 1993 N N . VAL A 1 270 ? 7.423 -15.344 -9.415 1.00 79.44 270 VAL A N 1
ATOM 1994 C CA . VAL A 1 270 ? 8.476 -16.247 -9.891 1.00 79.44 270 VAL A CA 1
ATOM 1995 C C . VAL A 1 270 ? 9.792 -15.485 -9.981 1.00 79.44 270 VAL A C 1
ATOM 1997 O O . VAL A 1 270 ? 10.794 -15.937 -9.428 1.00 79.44 270 VAL A O 1
ATOM 2000 N N . LEU A 1 271 ? 9.773 -14.300 -10.599 1.00 80.38 271 LEU A N 1
ATOM 2001 C CA . LEU A 1 271 ? 10.945 -13.429 -10.730 1.00 80.38 271 LEU A CA 1
ATOM 2002 C C . LEU A 1 271 ? 11.529 -13.058 -9.367 1.00 80.38 271 LEU A C 1
ATOM 2004 O O . LEU A 1 271 ? 12.714 -13.255 -9.105 1.00 80.38 271 LEU A O 1
ATOM 2008 N N . LEU A 1 272 ? 10.675 -12.575 -8.471 1.00 80.94 272 LEU A N 1
ATOM 2009 C CA . LEU A 1 272 ? 11.082 -12.146 -7.141 1.00 80.94 272 LEU A CA 1
ATOM 2010 C C . LEU A 1 272 ? 11.509 -13.336 -6.265 1.00 80.94 272 LEU A C 1
ATOM 2012 O O . LEU A 1 272 ? 12.432 -13.233 -5.463 1.00 80.94 272 LEU A O 1
ATOM 2016 N N . GLY A 1 273 ? 10.874 -14.499 -6.438 1.00 79.19 273 GLY A N 1
ATOM 2017 C CA . GLY A 1 273 ? 11.294 -15.734 -5.781 1.00 79.19 273 GLY A CA 1
ATOM 2018 C C . GLY A 1 273 ? 12.684 -16.205 -6.220 1.00 79.19 273 GLY A C 1
ATOM 2019 O O . GLY A 1 273 ? 13.440 -16.698 -5.386 1.00 79.19 273 GLY A O 1
ATOM 2020 N N . ALA A 1 274 ? 13.023 -16.041 -7.501 1.00 79.75 274 ALA A N 1
ATOM 2021 C CA . ALA A 1 274 ? 14.322 -16.411 -8.060 1.00 79.75 274 ALA A CA 1
ATOM 2022 C C . ALA A 1 274 ? 15.436 -15.408 -7.716 1.00 79.75 274 ALA A C 1
ATOM 2024 O O . ALA A 1 274 ? 16.600 -15.795 -7.613 1.00 79.75 274 ALA A O 1
ATOM 2025 N N . ALA A 1 275 ? 15.096 -14.132 -7.508 1.00 76.06 275 ALA A N 1
ATOM 2026 C CA . ALA A 1 275 ? 16.057 -13.105 -7.112 1.00 76.06 275 ALA A CA 1
ATOM 2027 C C . ALA A 1 275 ? 16.631 -13.346 -5.705 1.00 76.06 275 ALA A C 1
ATOM 2029 O O . ALA A 1 275 ? 17.769 -12.963 -5.439 1.00 76.06 275 ALA A O 1
ATOM 2030 N N . GLY A 1 276 ? 15.865 -14.006 -4.826 1.00 72.69 276 GLY A N 1
ATOM 2031 C CA . GLY A 1 276 ? 16.308 -14.391 -3.484 1.00 72.69 276 GLY A CA 1
ATOM 2032 C C . GLY A 1 276 ? 16.539 -13.212 -2.533 1.00 72.69 276 GLY A C 1
ATOM 2033 O O . GLY A 1 276 ? 17.207 -13.389 -1.515 1.00 72.69 276 GLY A O 1
ATOM 2034 N N . GLY A 1 277 ? 16.017 -12.026 -2.862 1.00 73.19 277 GLY A N 1
ATOM 2035 C CA . GLY A 1 277 ? 16.173 -10.823 -2.053 1.00 73.19 277 GLY A CA 1
ATOM 2036 C C . GLY A 1 277 ? 15.263 -10.779 -0.835 1.00 73.19 277 GLY A C 1
ATOM 2037 O O . GLY A 1 277 ? 14.240 -11.464 -0.754 1.00 73.19 277 GLY A O 1
ATOM 2038 N N . ASP A 1 278 ? 15.623 -9.911 0.108 1.00 83.31 278 ASP A N 1
ATOM 2039 C CA . ASP A 1 278 ? 14.702 -9.483 1.156 1.00 83.31 278 ASP A CA 1
ATOM 2040 C C . ASP A 1 278 ? 13.589 -8.595 0.567 1.00 83.31 278 ASP A C 1
ATOM 2042 O O . ASP A 1 278 ? 13.841 -7.716 -0.263 1.00 83.31 278 ASP A O 1
ATOM 2046 N N . ALA A 1 279 ? 12.352 -8.811 1.020 1.00 84.19 279 ALA A N 1
ATOM 2047 C CA . ALA A 1 279 ? 11.175 -8.155 0.458 1.00 84.19 279 ALA A CA 1
ATOM 2048 C C . ALA A 1 279 ? 11.190 -6.629 0.643 1.00 84.19 279 ALA A C 1
ATOM 2050 O O . ALA A 1 279 ? 10.688 -5.906 -0.219 1.00 84.19 279 ALA A O 1
ATOM 2051 N N . GLU A 1 280 ? 11.766 -6.128 1.742 1.00 85.12 280 GLU A N 1
ATOM 2052 C CA . GLU A 1 280 ? 11.850 -4.692 2.012 1.00 85.12 280 GLU A CA 1
ATOM 2053 C C . GLU A 1 280 ? 12.819 -4.009 1.044 1.00 85.12 280 GLU A C 1
ATOM 2055 O O . GLU A 1 280 ? 12.493 -2.967 0.469 1.00 85.12 280 GLU A O 1
ATOM 2060 N N . SER A 1 281 ? 13.978 -4.633 0.825 1.00 85.19 281 SER A N 1
ATOM 2061 C CA . SER A 1 281 ? 14.969 -4.178 -0.153 1.00 85.19 281 SER A CA 1
ATOM 2062 C C . SER A 1 281 ? 14.413 -4.191 -1.577 1.00 85.19 281 SER A C 1
ATOM 2064 O O . SER A 1 281 ? 14.595 -3.224 -2.309 1.00 85.19 281 SER A O 1
ATOM 2066 N N . GLU A 1 282 ? 13.691 -5.243 -1.965 1.00 88.00 282 GLU A N 1
ATOM 2067 C CA . GLU A 1 282 ? 13.067 -5.320 -3.289 1.00 88.00 282 GLU A CA 1
ATOM 2068 C C . GLU A 1 282 ? 11.992 -4.242 -3.469 1.00 88.00 282 GLU A C 1
ATOM 2070 O O . GLU A 1 282 ? 12.003 -3.546 -4.482 1.00 88.00 282 GLU A O 1
ATOM 2075 N N . ARG A 1 283 ? 11.116 -4.038 -2.473 1.00 91.19 283 ARG A N 1
ATOM 2076 C CA . ARG A 1 283 ? 10.115 -2.957 -2.499 1.00 91.19 283 ARG A CA 1
ATOM 2077 C C . ARG A 1 283 ? 10.789 -1.602 -2.697 1.00 91.19 283 ARG A C 1
ATOM 2079 O O . ARG A 1 283 ? 10.354 -0.824 -3.539 1.00 91.19 283 ARG A O 1
ATOM 2086 N N . TRP A 1 284 ? 11.851 -1.329 -1.937 1.00 89.19 284 TRP A N 1
ATOM 2087 C CA . TRP A 1 284 ? 12.612 -0.084 -2.040 1.00 89.19 284 TRP A CA 1
ATOM 2088 C C . TRP A 1 284 ? 13.198 0.121 -3.443 1.00 89.19 284 TRP A C 1
ATOM 2090 O O . TRP A 1 284 ? 13.028 1.189 -4.031 1.00 89.19 284 TRP A O 1
ATOM 2100 N N . THR A 1 285 ? 13.841 -0.906 -4.005 1.00 91.00 285 THR A N 1
ATOM 2101 C CA . THR A 1 285 ? 14.410 -0.848 -5.356 1.00 91.00 285 THR A CA 1
ATOM 2102 C C . THR A 1 285 ? 13.327 -0.559 -6.395 1.00 91.00 285 THR A C 1
ATOM 2104 O O . THR A 1 285 ? 13.474 0.377 -7.179 1.00 91.00 285 THR A O 1
ATOM 2107 N N . TRP A 1 286 ? 12.215 -1.300 -6.384 1.00 93.75 286 TRP A N 1
ATOM 2108 C CA . TRP A 1 286 ? 11.153 -1.127 -7.380 1.00 93.75 286 TRP A CA 1
ATOM 2109 C C . TRP A 1 286 ? 10.406 0.203 -7.239 1.00 93.75 286 TRP A C 1
ATOM 2111 O O . TRP A 1 286 ? 10.056 0.803 -8.255 1.00 93.75 286 TRP A O 1
ATOM 2121 N N . ALA A 1 287 ? 10.235 0.711 -6.015 1.00 94.19 287 ALA A N 1
ATOM 2122 C CA . ALA A 1 287 ? 9.659 2.034 -5.774 1.00 94.19 287 ALA A CA 1
ATOM 2123 C C . ALA A 1 287 ? 10.548 3.148 -6.348 1.00 94.19 287 ALA A C 1
ATOM 2125 O O . ALA A 1 287 ? 10.037 4.140 -6.853 1.00 94.19 287 ALA A O 1
ATOM 2126 N N . GLY A 1 288 ? 11.874 2.967 -6.327 1.00 93.75 288 GLY A N 1
ATOM 2127 C CA . GLY A 1 288 ? 12.820 3.889 -6.957 1.00 93.75 288 GLY A CA 1
ATOM 2128 C C . GLY A 1 288 ? 12.893 3.776 -8.484 1.00 93.75 288 GLY A C 1
ATOM 2129 O O . GLY A 1 288 ? 13.244 4.752 -9.142 1.00 93.75 288 GLY A O 1
ATOM 2130 N N . VAL A 1 289 ? 12.579 2.613 -9.063 1.00 95.69 289 VAL A N 1
ATOM 2131 C CA . VAL A 1 289 ? 12.601 2.391 -10.522 1.00 95.69 289 VAL A CA 1
ATOM 2132 C C . VAL A 1 289 ? 11.329 2.918 -11.186 1.00 95.69 289 VAL A C 1
ATOM 2134 O O . VAL A 1 289 ? 11.415 3.584 -12.214 1.00 95.69 289 VAL A O 1
ATOM 2137 N N . LEU A 1 290 ? 10.156 2.644 -10.608 1.00 96.81 290 LEU A N 1
ATOM 2138 C CA . LEU A 1 290 ? 8.853 2.901 -11.231 1.00 96.81 290 LEU A CA 1
ATOM 2139 C C . LEU A 1 290 ? 8.643 4.348 -11.737 1.00 96.81 290 LEU A C 1
ATOM 2141 O O . LEU A 1 290 ? 8.142 4.501 -12.851 1.00 96.81 290 LEU A O 1
ATOM 2145 N N . PRO A 1 291 ? 9.053 5.410 -11.017 1.00 97.31 291 PRO A N 1
ATOM 2146 C CA . PRO A 1 291 ? 8.910 6.786 -11.502 1.00 97.31 291 PRO A CA 1
ATOM 2147 C C . PRO A 1 291 ? 9.755 7.104 -12.740 1.00 97.31 291 PRO A C 1
ATOM 2149 O O . PRO A 1 291 ? 9.450 8.050 -13.461 1.00 97.31 291 PRO A O 1
ATOM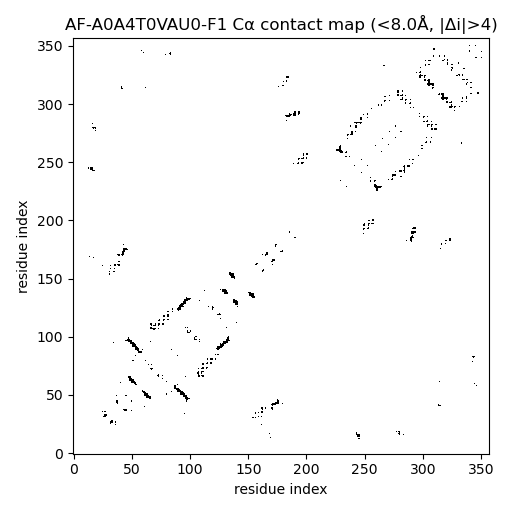 2152 N N . GLN A 1 292 ? 10.826 6.342 -12.981 1.00 97.44 292 GLN A N 1
ATOM 2153 C CA . GLN A 1 292 ? 11.831 6.635 -14.004 1.00 97.44 292 GLN A CA 1
ATOM 2154 C C . GLN A 1 292 ? 11.572 5.919 -15.333 1.00 97.44 292 GLN A C 1
ATOM 2156 O O . GLN A 1 292 ? 12.232 6.221 -16.324 1.00 97.44 292 GLN A O 1
ATOM 2161 N N . VAL A 1 293 ? 10.667 4.937 -15.377 1.00 95.12 293 VAL A N 1
ATOM 2162 C CA . VAL A 1 293 ? 10.513 4.094 -16.569 1.00 95.12 293 VAL A CA 1
ATOM 2163 C C . VAL A 1 293 ? 9.547 4.699 -17.595 1.00 95.12 293 VAL A C 1
ATOM 2165 O O . VAL A 1 293 ? 8.525 5.278 -17.212 1.00 95.12 293 VAL A O 1
ATOM 2168 N N . PRO A 1 294 ? 9.823 4.549 -18.907 1.00 94.00 294 PRO A N 1
ATOM 2169 C CA . PRO A 1 294 ? 8.866 4.888 -19.956 1.00 94.00 294 PRO A CA 1
ATOM 2170 C C . PRO A 1 294 ? 7.540 4.137 -19.790 1.00 94.00 294 PRO A C 1
ATOM 2172 O O . PRO A 1 294 ? 7.512 3.016 -19.280 1.00 94.00 294 PRO A O 1
ATOM 2175 N N . GLU A 1 295 ? 6.451 4.727 -20.290 1.00 93.38 295 GLU A N 1
ATOM 2176 C CA . GLU A 1 295 ? 5.075 4.227 -20.124 1.00 93.38 295 GLU A CA 1
ATOM 2177 C C . GLU A 1 295 ? 4.909 2.743 -20.491 1.00 93.38 295 GLU A C 1
ATOM 2179 O O . GLU A 1 295 ? 4.246 2.003 -19.767 1.00 93.38 295 GLU A O 1
ATOM 2184 N N . ALA A 1 296 ? 5.590 2.287 -21.548 1.00 90.06 296 ALA A N 1
ATOM 2185 C CA . ALA A 1 296 ? 5.552 0.902 -22.019 1.00 90.06 296 ALA A CA 1
ATOM 2186 C C . ALA A 1 296 ? 6.003 -0.135 -20.969 1.00 90.06 296 ALA A C 1
ATOM 2188 O O . ALA A 1 296 ? 5.540 -1.272 -20.993 1.00 90.06 296 ALA A O 1
ATOM 2189 N N . TYR A 1 297 ? 6.871 0.251 -20.029 1.00 91.88 297 TYR A N 1
ATOM 2190 C CA . TYR A 1 297 ? 7.407 -0.636 -18.990 1.00 91.88 297 TYR A CA 1
ATOM 2191 C C . TYR A 1 297 ? 6.694 -0.489 -17.643 1.00 91.88 297 TYR A C 1
ATOM 2193 O O . TYR A 1 297 ? 6.922 -1.290 -16.732 1.00 91.88 297 TYR A O 1
ATOM 2201 N N . VAL A 1 298 ? 5.823 0.514 -17.495 1.00 94.75 298 VAL A N 1
ATOM 2202 C CA . VAL A 1 298 ? 5.140 0.795 -16.228 1.00 94.75 298 VAL A CA 1
ATOM 2203 C C . VAL A 1 298 ? 4.326 -0.404 -15.731 1.00 94.75 298 VAL A C 1
ATOM 2205 O O . VAL A 1 298 ? 4.500 -0.731 -14.560 1.00 94.75 298 VAL A O 1
ATOM 2208 N N . PRO A 1 299 ? 3.495 -1.104 -16.536 1.00 93.81 299 PRO A N 1
ATOM 2209 C CA . PRO A 1 299 ? 2.727 -2.250 -16.037 1.00 93.81 299 PRO A CA 1
ATOM 2210 C C . PRO A 1 299 ? 3.605 -3.349 -15.421 1.00 93.81 299 PRO A C 1
ATOM 2212 O O . PRO A 1 299 ? 3.355 -3.810 -14.307 1.00 93.81 299 PRO A O 1
ATOM 2215 N N . ALA A 1 300 ? 4.698 -3.702 -16.102 1.00 91.00 300 ALA A N 1
ATOM 2216 C CA . ALA A 1 300 ? 5.645 -4.714 -15.648 1.00 91.00 300 ALA A CA 1
ATOM 2217 C C . ALA A 1 300 ? 6.312 -4.332 -14.315 1.00 91.00 300 ALA A C 1
ATOM 2219 O O . ALA A 1 300 ? 6.317 -5.112 -13.358 1.00 91.00 300 ALA A O 1
ATOM 2220 N N . VAL A 1 301 ? 6.849 -3.112 -14.236 1.00 94.12 301 VAL A N 1
ATOM 2221 C CA . VAL A 1 301 ? 7.544 -2.617 -13.040 1.00 94.12 301 VAL A CA 1
ATOM 2222 C C . VAL A 1 301 ? 6.570 -2.379 -11.885 1.00 94.12 301 VAL A C 1
ATOM 2224 O O . VAL A 1 301 ? 6.893 -2.690 -10.739 1.00 94.12 301 VAL A O 1
ATOM 2227 N N . ALA A 1 302 ? 5.361 -1.890 -12.165 1.00 96.31 302 ALA A N 1
ATOM 2228 C CA . ALA A 1 302 ? 4.317 -1.703 -11.165 1.00 96.31 302 ALA A CA 1
ATOM 2229 C C . ALA A 1 302 ? 3.887 -3.043 -10.554 1.00 96.31 302 ALA A C 1
ATOM 2231 O O . ALA A 1 302 ? 3.776 -3.151 -9.336 1.00 96.31 302 ALA A O 1
ATOM 2232 N N . THR A 1 303 ? 3.736 -4.096 -11.357 1.00 94.94 303 THR A N 1
ATOM 2233 C CA . THR A 1 303 ? 3.453 -5.441 -10.840 1.00 94.94 303 THR A CA 1
ATOM 2234 C C . THR A 1 303 ? 4.603 -5.958 -9.953 1.00 94.94 303 THR A C 1
ATOM 2236 O O . THR A 1 303 ? 4.350 -6.461 -8.856 1.00 94.94 303 THR A O 1
ATOM 2239 N N . LEU A 1 304 ? 5.872 -5.768 -10.340 1.00 93.44 304 LEU A N 1
ATOM 2240 C CA . LEU A 1 304 ? 7.035 -6.129 -9.505 1.00 93.44 304 LEU A CA 1
ATOM 2241 C C . LEU A 1 304 ? 7.080 -5.354 -8.175 1.00 93.44 304 LEU A C 1
ATOM 2243 O O . LEU A 1 304 ? 7.324 -5.943 -7.111 1.00 93.44 304 LEU A O 1
ATOM 2247 N N . LEU A 1 305 ? 6.785 -4.052 -8.209 1.00 95.44 305 LEU A N 1
ATOM 2248 C CA . LEU A 1 305 ? 6.626 -3.237 -7.005 1.00 95.44 305 LEU A CA 1
ATOM 2249 C C . LEU A 1 305 ? 5.484 -3.764 -6.133 1.00 95.44 305 LEU A C 1
ATOM 2251 O O . LEU A 1 305 ? 5.662 -3.964 -4.936 1.00 95.44 305 LEU A O 1
ATOM 2255 N N . GLY A 1 306 ? 4.324 -4.042 -6.720 1.00 96.12 306 GLY A N 1
ATOM 2256 C CA . GLY A 1 306 ? 3.155 -4.495 -5.980 1.00 96.12 306 GLY A CA 1
ATOM 2257 C C . GLY A 1 306 ? 3.411 -5.795 -5.214 1.00 96.12 306 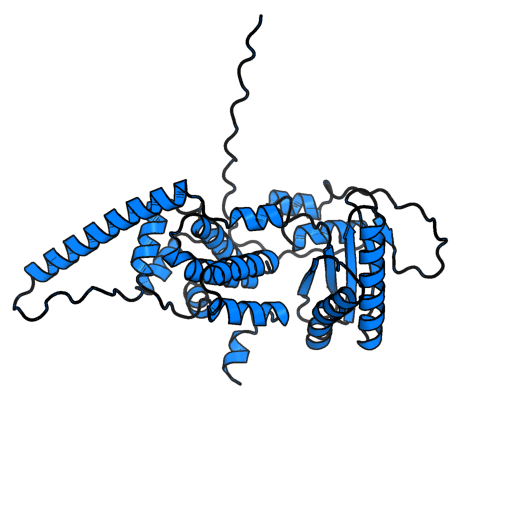GLY A C 1
ATOM 2258 O O . GLY A 1 306 ? 3.123 -5.891 -4.019 1.00 96.12 306 GLY A O 1
ATOM 2259 N N . PHE A 1 307 ? 4.029 -6.782 -5.865 1.00 94.19 307 PHE A N 1
ATOM 2260 C CA . PHE A 1 307 ? 4.351 -8.061 -5.229 1.00 94.19 307 PHE A CA 1
ATOM 2261 C C . PHE A 1 307 ? 5.483 -7.973 -4.203 1.00 94.19 307 PHE A C 1
ATOM 2263 O O . PHE A 1 307 ? 5.490 -8.729 -3.226 1.00 94.19 307 PHE A O 1
ATOM 2270 N N . SER A 1 308 ? 6.455 -7.079 -4.391 1.00 92.75 308 SER A N 1
ATOM 2271 C CA . SER A 1 308 ? 7.484 -6.826 -3.375 1.00 92.75 308 SER A CA 1
ATOM 2272 C C . SER A 1 308 ? 6.919 -6.083 -2.163 1.00 92.75 308 SER A C 1
ATOM 2274 O O . SER A 1 308 ? 7.152 -6.524 -1.039 1.00 92.75 308 SER A O 1
ATOM 2276 N N . ALA A 1 309 ? 6.077 -5.069 -2.373 1.00 93.31 309 ALA A N 1
ATOM 2277 C CA . ALA A 1 309 ? 5.357 -4.364 -1.316 1.00 93.31 309 ALA A CA 1
ATOM 2278 C C . ALA A 1 309 ? 4.474 -5.311 -0.491 1.00 93.31 309 ALA A C 1
ATOM 2280 O O . ALA A 1 309 ? 4.587 -5.356 0.733 1.00 93.31 309 ALA A O 1
ATOM 2281 N N . TRP A 1 310 ? 3.677 -6.159 -1.147 1.00 93.25 310 TRP A N 1
ATOM 2282 C CA . TRP A 1 310 ? 2.843 -7.149 -0.462 1.00 93.25 310 TRP A CA 1
ATOM 2283 C C . TRP A 1 310 ? 3.667 -8.156 0.356 1.00 93.25 310 TRP A C 1
ATOM 2285 O O . TRP A 1 310 ? 3.319 -8.444 1.504 1.00 93.25 310 TRP A O 1
ATOM 2295 N N . ARG A 1 311 ? 4.800 -8.650 -0.171 1.00 90.75 311 ARG A N 1
ATOM 2296 C CA . ARG A 1 311 ? 5.716 -9.522 0.591 1.00 90.75 311 ARG A CA 1
ATOM 2297 C C . ARG A 1 311 ? 6.366 -8.811 1.779 1.00 90.75 311 ARG A C 1
ATOM 2299 O O . ARG A 1 311 ? 6.593 -9.459 2.798 1.00 90.75 311 ARG A O 1
ATOM 2306 N N . ALA A 1 312 ? 6.615 -7.507 1.666 1.00 87.62 312 ALA A N 1
ATOM 2307 C CA . ALA A 1 312 ? 7.130 -6.667 2.745 1.00 87.62 312 ALA A CA 1
ATOM 2308 C C . ALA A 1 312 ? 6.058 -6.281 3.788 1.00 87.62 312 ALA A C 1
ATOM 2310 O O . ALA A 1 312 ? 6.385 -5.659 4.796 1.00 87.62 312 ALA A O 1
ATOM 2311 N N . GLY A 1 313 ? 4.788 -6.651 3.570 1.00 87.94 313 GLY A N 1
ATOM 2312 C CA . GLY A 1 313 ? 3.666 -6.291 4.443 1.00 87.94 313 GLY A CA 1
ATOM 2313 C C . GLY A 1 313 ? 3.089 -4.895 4.187 1.00 87.94 313 GLY A C 1
ATOM 2314 O O . GLY A 1 313 ? 2.251 -4.434 4.955 1.00 87.94 313 GLY A O 1
ATOM 2315 N N . ASP A 1 314 ? 3.499 -4.238 3.104 1.00 90.50 314 ASP A N 1
ATOM 2316 C CA . ASP A 1 314 ? 3.050 -2.907 2.703 1.00 90.50 314 ASP A CA 1
ATOM 2317 C C . ASP A 1 314 ? 1.868 -3.008 1.731 1.00 90.50 314 ASP A C 1
ATOM 2319 O O . ASP A 1 314 ? 1.994 -2.890 0.509 1.00 90.50 314 ASP A O 1
ATOM 2323 N N . GLY A 1 315 ? 0.692 -3.299 2.289 1.00 91.69 315 GLY A N 1
ATOM 2324 C CA . GLY A 1 315 ? -0.530 -3.454 1.499 1.00 91.69 315 GLY A CA 1
ATOM 2325 C C . GLY A 1 315 ? -0.975 -2.163 0.804 1.00 91.69 315 GLY A C 1
ATOM 2326 O O . GLY A 1 315 ? -1.620 -2.227 -0.241 1.00 91.69 315 GLY A O 1
ATOM 2327 N N . ALA A 1 316 ? -0.627 -0.995 1.351 1.00 93.06 316 ALA A N 1
ATOM 2328 C CA . ALA A 1 316 ? -1.019 0.286 0.777 1.00 93.06 316 ALA A CA 1
ATOM 2329 C C . ALA A 1 316 ? -0.218 0.610 -0.489 1.00 93.06 316 ALA A C 1
ATOM 2331 O O . ALA A 1 316 ? -0.818 0.955 -1.510 1.00 93.06 316 ALA A O 1
ATOM 2332 N N . MET A 1 317 ? 1.105 0.423 -0.457 1.00 95.50 317 MET A N 1
ATOM 2333 C CA . MET A 1 317 ? 1.940 0.551 -1.650 1.00 95.50 317 MET A CA 1
ATOM 2334 C C . MET A 1 317 ? 1.612 -0.536 -2.680 1.00 95.50 317 MET A C 1
ATOM 2336 O O . MET A 1 317 ? 1.607 -0.255 -3.876 1.00 95.50 317 MET A O 1
ATOM 2340 N N . ALA A 1 318 ? 1.262 -1.749 -2.236 1.00 96.50 318 ALA A N 1
ATOM 2341 C CA . ALA A 1 318 ? 0.820 -2.810 -3.138 1.00 96.50 318 ALA A CA 1
ATOM 2342 C C . ALA A 1 318 ? -0.447 -2.421 -3.924 1.00 96.50 318 ALA A C 1
ATOM 2344 O O . ALA A 1 318 ? -0.471 -2.571 -5.145 1.00 96.50 318 ALA A O 1
ATOM 2345 N N . TRP A 1 319 ? -1.464 -1.859 -3.258 1.00 96.50 319 TRP A N 1
ATOM 2346 C CA . TRP A 1 319 ? -2.658 -1.328 -3.930 1.00 96.50 319 TRP A CA 1
ATOM 2347 C C . TRP A 1 319 ? -2.341 -0.152 -4.858 1.00 96.50 319 TRP A C 1
ATOM 2349 O O . TRP A 1 319 ? -2.817 -0.132 -5.989 1.00 96.50 319 TRP A O 1
ATOM 2359 N N . ALA A 1 320 ? -1.494 0.787 -4.428 1.00 97.44 320 ALA A N 1
ATOM 2360 C CA . ALA A 1 320 ? -1.090 1.915 -5.270 1.00 97.44 320 ALA A CA 1
ATOM 2361 C C . ALA A 1 320 ? -0.376 1.453 -6.555 1.00 97.44 320 ALA A C 1
ATOM 2363 O O . ALA A 1 320 ? -0.585 2.017 -7.629 1.00 97.44 320 ALA A O 1
ATOM 2364 N N . ALA A 1 321 ? 0.430 0.395 -6.465 1.00 97.94 321 ALA A N 1
ATOM 2365 C CA . ALA A 1 321 ? 1.086 -0.210 -7.615 1.00 97.94 321 ALA A CA 1
ATOM 2366 C C . ALA A 1 321 ? 0.087 -0.916 -8.556 1.00 97.94 321 ALA A C 1
ATOM 2368 O O . ALA A 1 321 ? 0.200 -0.780 -9.775 1.00 97.94 321 ALA A O 1
ATOM 2369 N N . VAL A 1 322 ? -0.929 -1.604 -8.015 1.00 97.88 322 VAL A N 1
ATOM 2370 C CA . VAL A 1 322 ? -2.043 -2.167 -8.807 1.00 97.88 322 VAL A CA 1
ATOM 2371 C C . VAL A 1 322 ? -2.780 -1.067 -9.570 1.00 97.88 322 VAL A C 1
ATOM 2373 O O . VAL A 1 322 ? -2.994 -1.206 -10.775 1.00 97.88 322 VAL A O 1
ATOM 2376 N N . ASP A 1 323 ? -3.126 0.034 -8.900 1.00 97.50 323 ASP A N 1
ATOM 2377 C CA . ASP A 1 323 ? -3.810 1.173 -9.521 1.00 97.50 323 ASP A CA 1
ATOM 2378 C C . ASP A 1 323 ? -2.950 1.789 -10.634 1.00 97.50 323 ASP A C 1
ATOM 2380 O O . ASP A 1 323 ? -3.439 2.053 -11.736 1.00 97.50 323 ASP A O 1
ATOM 2384 N N . ARG A 1 324 ? -1.639 1.947 -10.389 1.00 97.50 324 ARG A N 1
ATOM 2385 C CA . ARG A 1 324 ? -0.693 2.466 -11.387 1.00 97.50 324 ARG A CA 1
ATOM 2386 C C . ARG A 1 324 ? -0.595 1.568 -12.619 1.00 97.50 324 ARG A C 1
ATOM 2388 O O . ARG A 1 324 ? -0.536 2.099 -13.729 1.00 97.50 324 ARG A O 1
ATOM 2395 N N . CYS A 1 325 ? -0.578 0.249 -12.427 1.00 96.62 325 CYS A N 1
ATOM 2396 C CA . CYS A 1 325 ? -0.575 -0.732 -13.510 1.00 96.62 325 CYS A CA 1
ATOM 2397 C C . CYS A 1 325 ? -1.871 -0.645 -14.330 1.00 96.62 325 CYS A C 1
ATOM 2399 O O . CYS A 1 325 ? -1.828 -0.413 -15.538 1.00 96.62 325 CYS A O 1
ATOM 2401 N N . ARG A 1 326 ? -3.029 -0.722 -13.662 1.00 96.94 326 ARG A N 1
ATOM 2402 C CA . ARG A 1 326 ? -4.358 -0.712 -14.298 1.00 96.94 326 ARG A CA 1
ATOM 2403 C C . ARG A 1 326 ? -4.672 0.569 -15.060 1.00 96.94 326 ARG A C 1
ATOM 2405 O O . ARG A 1 326 ? -5.428 0.519 -16.024 1.00 96.94 326 ARG A O 1
ATOM 2412 N N . ALA A 1 327 ? -4.084 1.697 -14.666 1.00 96.75 327 ALA A N 1
ATOM 2413 C CA . ALA A 1 327 ? -4.222 2.953 -15.399 1.00 96.75 327 ALA A CA 1
ATOM 2414 C C . ALA A 1 327 ? -3.698 2.873 -16.848 1.00 96.75 327 ALA A C 1
ATOM 2416 O O . ALA A 1 327 ? -4.150 3.643 -17.691 1.00 96.75 327 ALA A O 1
ATOM 2417 N N . LEU A 1 328 ? -2.762 1.960 -17.138 1.00 95.31 328 LEU A N 1
ATOM 2418 C CA . LEU A 1 328 ? -2.176 1.756 -18.471 1.00 95.31 328 LEU A CA 1
ATOM 2419 C C . LEU A 1 328 ? -2.519 0.389 -19.074 1.00 95.31 328 LEU A C 1
ATOM 2421 O O . LEU A 1 328 ? -2.628 0.261 -20.290 1.00 95.31 328 LEU A O 1
ATOM 2425 N N . ALA A 1 329 ? -2.711 -0.625 -18.231 1.00 94.19 329 ALA A N 1
ATOM 2426 C CA . ALA A 1 329 ? -3.074 -1.982 -18.617 1.00 94.19 329 ALA A CA 1
ATOM 2427 C C . ALA A 1 329 ? -4.209 -2.505 -17.710 1.00 94.19 329 ALA A C 1
ATOM 2429 O O . ALA A 1 329 ? -3.947 -3.232 -16.749 1.00 94.19 329 ALA A O 1
ATOM 2430 N N . PRO A 1 330 ? -5.479 -2.133 -17.979 1.00 95.69 330 PRO A N 1
ATOM 2431 C CA . PRO A 1 330 ? -6.620 -2.494 -17.128 1.00 95.69 330 PRO A CA 1
ATOM 2432 C C . PRO A 1 330 ? -6.784 -4.003 -16.901 1.00 95.69 330 PRO A C 1
ATOM 2434 O O . PRO A 1 330 ? -7.171 -4.422 -15.809 1.00 95.69 330 PRO A O 1
ATOM 2437 N N . ASP A 1 331 ? -6.436 -4.799 -17.915 1.00 93.62 331 ASP A N 1
ATOM 2438 C CA . ASP A 1 331 ? -6.560 -6.259 -17.930 1.00 93.62 331 ASP A CA 1
ATOM 2439 C C . ASP A 1 331 ? -5.239 -6.982 -17.591 1.00 93.62 331 ASP A C 1
ATOM 2441 O O . ASP A 1 331 ? -5.095 -8.170 -17.887 1.00 93.62 331 ASP A O 1
ATOM 2445 N N . ASP A 1 332 ? -4.253 -6.292 -16.993 1.00 92.69 332 ASP A N 1
ATOM 2446 C CA . ASP A 1 332 ? -2.973 -6.915 -16.631 1.00 92.69 332 ASP A CA 1
ATOM 2447 C C . ASP A 1 332 ? -3.189 -8.092 -15.654 1.00 92.69 332 ASP A C 1
ATOM 2449 O O . ASP A 1 332 ? -3.719 -7.908 -14.547 1.00 92.69 332 ASP A O 1
ATOM 2453 N N . PRO A 1 333 ? -2.777 -9.320 -16.025 1.00 92.31 333 PRO A N 1
ATOM 2454 C CA . PRO A 1 333 ? -3.051 -10.509 -15.226 1.00 92.31 333 PRO A CA 1
ATOM 2455 C C . PRO A 1 333 ? -2.298 -10.504 -13.889 1.00 92.31 333 PRO A C 1
ATOM 2457 O O . PRO A 1 333 ? -2.802 -11.045 -12.901 1.00 92.31 333 PRO A O 1
ATOM 2460 N N . GLY A 1 334 ? -1.117 -9.881 -13.829 1.00 91.50 334 GLY A N 1
ATOM 2461 C CA . GLY A 1 334 ? -0.332 -9.752 -12.603 1.00 91.50 334 GLY A CA 1
ATOM 2462 C C . GLY A 1 334 ? -1.005 -8.818 -11.601 1.00 91.50 334 GLY A C 1
ATOM 2463 O O . GLY A 1 334 ? -1.164 -9.178 -10.432 1.00 91.50 334 GLY A O 1
ATOM 2464 N N . ALA A 1 335 ? -1.485 -7.664 -12.067 1.00 95.25 335 ALA A N 1
ATOM 2465 C CA . ALA A 1 335 ? -2.252 -6.728 -11.252 1.00 95.25 335 ALA A CA 1
ATOM 2466 C C . ALA A 1 335 ? -3.579 -7.337 -10.774 1.00 95.25 335 ALA A C 1
ATOM 2468 O O . ALA A 1 335 ? -3.942 -7.180 -9.607 1.00 95.25 335 ALA A O 1
ATOM 2469 N N . ALA A 1 336 ? -4.289 -8.075 -11.637 1.00 95.06 336 ALA A N 1
ATOM 2470 C CA . ALA A 1 336 ? -5.517 -8.779 -11.264 1.00 95.06 336 ALA A CA 1
ATOM 2471 C C . ALA A 1 336 ? -5.269 -9.842 -10.182 1.00 95.06 336 ALA A C 1
ATOM 2473 O O . ALA A 1 336 ? -6.002 -9.903 -9.192 1.00 95.06 336 ALA A O 1
ATOM 2474 N N . ARG A 1 337 ? -4.203 -10.639 -10.328 1.00 94.00 337 ARG A N 1
ATOM 2475 C CA . ARG A 1 337 ? -3.804 -11.633 -9.326 1.00 94.00 337 ARG A CA 1
ATOM 2476 C C . ARG A 1 337 ? -3.449 -10.981 -7.992 1.00 94.00 337 ARG A C 1
ATOM 2478 O O . ARG A 1 337 ? -3.929 -11.430 -6.952 1.00 94.00 337 ARG A O 1
ATOM 2485 N N . LEU A 1 338 ? -2.635 -9.925 -8.010 1.00 95.19 338 LEU A N 1
ATOM 2486 C CA . LEU A 1 338 ? -2.246 -9.212 -6.796 1.00 95.19 338 LEU A CA 1
ATOM 2487 C C . LEU A 1 338 ? -3.458 -8.597 -6.088 1.00 95.19 338 LEU A C 1
ATOM 2489 O O . LEU A 1 338 ? -3.588 -8.751 -4.875 1.00 95.19 338 LEU A O 1
ATOM 2493 N N . ALA A 1 339 ? -4.373 -7.969 -6.831 1.00 95.56 339 ALA A N 1
ATOM 2494 C CA . ALA A 1 339 ? -5.612 -7.430 -6.276 1.00 95.56 339 ALA A CA 1
ATOM 2495 C C . ALA A 1 339 ? -6.425 -8.514 -5.551 1.00 95.56 339 ALA A C 1
ATOM 2497 O O . ALA A 1 339 ? -6.800 -8.323 -4.398 1.00 95.56 339 ALA A O 1
ATOM 2498 N N . ALA A 1 340 ? -6.600 -9.692 -6.160 1.00 93.88 340 ALA A N 1
ATOM 2499 C CA . ALA A 1 340 ? -7.315 -10.805 -5.532 1.00 93.88 340 ALA A CA 1
ATOM 2500 C C . ALA A 1 340 ? -6.641 -11.292 -4.231 1.00 93.88 340 ALA A C 1
ATOM 2502 O O . ALA A 1 340 ? -7.320 -11.618 -3.252 1.00 93.88 340 ALA A O 1
ATOM 2503 N N . LEU A 1 341 ? -5.302 -11.321 -4.185 1.00 93.62 341 LEU A N 1
ATOM 2504 C CA . LEU A 1 341 ? -4.557 -11.658 -2.966 1.00 93.62 341 LEU A CA 1
ATOM 2505 C C . LEU A 1 341 ? -4.770 -10.613 -1.863 1.00 93.62 341 LEU A C 1
ATOM 2507 O O . LEU A 1 341 ? -4.947 -10.989 -0.700 1.00 93.62 341 LEU A O 1
ATOM 2511 N N . LEU A 1 342 ? -4.761 -9.325 -2.219 1.00 93.25 342 LEU A N 1
ATOM 2512 C CA . LEU A 1 342 ? -4.952 -8.210 -1.291 1.00 93.25 342 LEU A CA 1
ATOM 2513 C C . LEU A 1 342 ? -6.385 -8.160 -0.743 1.00 93.25 342 LEU A C 1
ATOM 2515 O O . LEU A 1 342 ? -6.559 -8.065 0.471 1.00 93.25 342 LEU A O 1
ATOM 2519 N N . GLU A 1 343 ? -7.397 -8.290 -1.605 1.00 92.19 343 GLU A N 1
ATOM 2520 C CA . GLU A 1 343 ? -8.821 -8.316 -1.229 1.00 92.19 343 GLU A CA 1
ATOM 2521 C C . GLU A 1 343 ? -9.126 -9.444 -0.238 1.00 92.19 343 GLU A C 1
ATOM 2523 O O . GLU A 1 343 ? -9.839 -9.251 0.744 1.00 92.19 343 GLU A O 1
ATOM 2528 N N . MET A 1 344 ? -8.524 -10.617 -0.446 1.00 90.12 344 MET A N 1
ATOM 2529 C CA . MET A 1 344 ? -8.712 -11.786 0.417 1.00 90.12 344 MET A CA 1
ATOM 2530 C C . MET A 1 344 ? -7.735 -11.840 1.605 1.00 90.12 344 MET A C 1
ATOM 2532 O O . MET A 1 344 ? -7.709 -12.838 2.340 1.00 90.12 344 MET A O 1
ATOM 2536 N N . ALA A 1 345 ? -6.917 -10.797 1.792 1.00 89.44 345 ALA A N 1
ATOM 2537 C CA . ALA A 1 345 ? -5.849 -10.711 2.789 1.00 89.44 345 ALA A CA 1
ATOM 2538 C C . ALA A 1 345 ? -4.972 -11.980 2.846 1.00 89.44 345 ALA A C 1
ATOM 2540 O O . ALA A 1 345 ? -4.644 -12.490 3.921 1.00 89.44 345 ALA A O 1
ATOM 2541 N N . VAL A 1 346 ? -4.636 -12.558 1.687 1.00 87.25 346 VAL A N 1
ATOM 2542 C CA . VAL A 1 346 ? -3.820 -13.776 1.615 1.00 87.25 346 VAL A CA 1
ATOM 2543 C C . VAL A 1 346 ? -2.397 -13.439 2.067 1.00 87.25 346 VAL A C 1
ATOM 2545 O O . VAL A 1 346 ? -1.784 -12.524 1.515 1.00 87.25 346 VAL A O 1
ATOM 2548 N N . PRO A 1 347 ? -1.825 -14.160 3.049 1.00 82.31 347 PRO A N 1
ATOM 2549 C CA . PRO A 1 347 ? -0.463 -13.891 3.486 1.00 82.31 347 PRO A CA 1
ATOM 2550 C C . PRO A 1 347 ? 0.559 -14.350 2.427 1.00 82.31 347 PRO A C 1
ATOM 2552 O O . PRO A 1 347 ? 0.379 -15.431 1.854 1.00 82.31 347 PRO A O 1
ATOM 2555 N N . PRO A 1 348 ? 1.686 -13.628 2.256 1.00 79.06 348 PRO A N 1
ATOM 2556 C CA . PRO A 1 348 ? 2.767 -13.955 1.322 1.00 79.06 348 PRO A CA 1
ATOM 2557 C C . PRO A 1 348 ? 3.151 -15.432 1.221 1.00 79.06 348 PRO A C 1
ATOM 2559 O O . PRO A 1 348 ? 3.195 -16.011 0.138 1.00 79.06 348 PRO A O 1
ATOM 2562 N N . GLY A 1 349 ? 3.339 -16.086 2.368 1.00 70.31 349 GLY A N 1
ATOM 2563 C CA . GLY A 1 349 ? 3.740 -17.491 2.428 1.00 70.31 349 GLY A CA 1
ATOM 2564 C C . GLY A 1 349 ? 2.671 -18.524 2.042 1.00 70.31 349 GLY A C 1
ATOM 2565 O O . GLY A 1 349 ? 2.908 -19.692 2.312 1.00 70.31 349 GLY A O 1
ATOM 2566 N N . ARG A 1 350 ? 1.495 -18.138 1.517 1.00 65.25 350 ARG A N 1
ATOM 2567 C CA . ARG A 1 350 ? 0.432 -19.064 1.055 1.00 65.25 350 ARG A CA 1
ATOM 2568 C C . ARG A 1 350 ? 0.067 -18.929 -0.425 1.00 65.25 350 ARG A C 1
ATOM 2570 O O . ARG A 1 350 ? -0.741 -19.713 -0.910 1.00 65.25 350 ARG A O 1
ATOM 2577 N N . CYS A 1 351 ? 0.633 -17.968 -1.154 1.00 53.88 351 CYS A N 1
ATOM 2578 C CA . CYS A 1 351 ? 0.305 -17.792 -2.574 1.00 53.88 351 CYS A CA 1
ATOM 2579 C C . CYS A 1 351 ? 0.739 -18.994 -3.434 1.00 53.88 351 CYS A C 1
ATOM 2581 O O . CYS A 1 351 ? -0.004 -19.400 -4.322 1.00 53.88 351 CYS A O 1
ATOM 2583 N N . ARG A 1 352 ? 1.853 -19.657 -3.085 1.00 51.72 352 ARG A N 1
ATOM 2584 C CA . ARG A 1 352 ? 2.313 -20.889 -3.757 1.00 51.72 352 ARG A CA 1
ATOM 2585 C C . ARG A 1 352 ? 1.365 -22.086 -3.580 1.00 51.72 352 ARG A C 1
ATOM 2587 O O . ARG A 1 352 ? 1.335 -22.964 -4.430 1.00 51.72 352 ARG A O 1
ATOM 2594 N N . ASP A 1 353 ? 0.555 -22.109 -2.520 1.00 45.31 353 ASP A N 1
ATOM 2595 C CA . ASP A 1 353 ? -0.357 -23.228 -2.231 1.00 45.31 353 ASP A CA 1
ATOM 2596 C C . ASP A 1 353 ? -1.668 -23.153 -3.037 1.00 45.31 353 ASP A C 1
ATOM 2598 O O . ASP A 1 353 ? -2.426 -24.124 -3.079 1.00 45.31 353 ASP A O 1
ATOM 2602 N N . GLN A 1 354 ? -1.969 -22.000 -3.651 1.00 46.81 354 GLN A N 1
ATOM 2603 C CA . GLN A 1 354 ? -3.184 -21.797 -4.449 1.00 46.81 354 GLN A CA 1
ATOM 2604 C C . GLN A 1 354 ? -3.008 -22.168 -5.928 1.00 46.81 354 GLN A C 1
ATOM 2606 O O . GLN A 1 354 ? -4.006 -22.336 -6.613 1.00 46.81 354 GLN A O 1
ATOM 2611 N N . GLU A 1 355 ? -1.775 -22.361 -6.406 1.00 40.00 355 GLU A N 1
ATOM 2612 C CA . GLU A 1 355 ? -1.488 -22.826 -7.777 1.00 40.00 355 GLU A CA 1
ATOM 2613 C C . GLU A 1 355 ? -1.726 -24.341 -7.956 1.00 40.00 355 GLU A C 1
ATOM 2615 O O . GLU A 1 355 ? -1.690 -24.849 -9.073 1.00 40.00 355 GLU A O 1
ATOM 2620 N N . GLY A 1 356 ? -1.981 -25.071 -6.862 1.00 35.88 356 GLY A N 1
ATOM 2621 C CA . GLY A 1 356 ? -2.175 -26.525 -6.849 1.00 35.88 356 GLY A CA 1
ATOM 2622 C C . GLY A 1 356 ? -3.609 -27.001 -6.591 1.00 35.88 356 GLY A C 1
ATOM 2623 O O . GLY A 1 356 ? -3.771 -28.138 -6.143 1.00 35.88 356 GLY A O 1
ATOM 2624 N N . ARG A 1 357 ? -4.635 -26.160 -6.787 1.00 30.56 357 ARG A N 1
ATOM 2625 C CA . ARG A 1 357 ? -6.048 -26.555 -6.634 1.00 30.56 357 ARG A CA 1
ATOM 2626 C C . ARG A 1 357 ? -6.890 -26.263 -7.858 1.00 30.56 357 ARG A C 1
ATOM 2628 O O . ARG A 1 357 ? -6.812 -25.120 -8.350 1.00 30.56 357 ARG A O 1
#

Foldseek 3Di:
DDDDDDDPDPDPDFDFADDPDDPDDADDDDPLSVQLVVLLLQLARDAQWKKKWFDDFPDTAIDIDHQDQDQVVLLVVLCLVVVLCLVRVTAEIEIEGEYAPDPSSVRSLVSNCVNNVVSCVVSNHHHPWYWYDHQFFIDTPPDPPDPPDPDTHGDDCCPPPSNVVSVVVSSNVYHYLVRLLVLLAADVVLQVLLVVLLVVVVVVVVVVVVVVVVVDDDDDDDPDPCQVAAQLVQLLVLLLVQQSGGADGSNSLSSNDVNNGQDDDDQLLVSVVSSPGQLSSQLNRLSSNNNNHDLRCNLVSLLNNLLSCLQVSNLSSNVSSLVSNCVSPVPRVSSVLSVVCSSSVPHNVCPVVVVPD